Protein AF-A0A3D2HV65-F1 (afdb_monomer_lite)

Structure (mmCIF, N/CA/C/O backbone):
data_AF-A0A3D2HV65-F1
#
_entry.id   AF-A0A3D2HV65-F1
#
loop_
_atom_site.group_PDB
_atom_site.id
_atom_site.type_symbol
_atom_site.label_atom_id
_atom_site.label_alt_id
_atom_site.label_comp_id
_atom_site.label_asym_id
_atom_site.label_entity_id
_atom_site.label_seq_id
_atom_site.pdbx_PDB_ins_code
_atom_site.Cartn_x
_atom_site.Cartn_y
_atom_site.Cartn_z
_atom_site.occupancy
_atom_site.B_iso_or_equiv
_atom_site.auth_seq_id
_atom_site.auth_comp_id
_atom_site.auth_asym_id
_atom_site.auth_atom_id
_atom_site.pdbx_PDB_model_num
ATOM 1 N N . MET A 1 1 ? 14.753 -16.747 5.238 1.00 57.22 1 MET A N 1
ATOM 2 C CA . MET A 1 1 ? 13.515 -15.960 5.429 1.00 57.22 1 MET A CA 1
ATOM 3 C C . MET A 1 1 ? 13.940 -14.537 5.762 1.00 57.22 1 MET A C 1
ATOM 5 O O . MET A 1 1 ? 15.006 -14.381 6.351 1.00 57.22 1 MET A O 1
ATOM 9 N N . ALA A 1 2 ? 13.218 -13.520 5.281 1.00 69.62 2 ALA A N 1
ATOM 10 C CA . ALA A 1 2 ? 13.594 -12.129 5.541 1.00 69.62 2 ALA A CA 1
ATOM 11 C C . ALA A 1 2 ? 13.454 -11.812 7.028 1.00 69.62 2 ALA A C 1
ATOM 13 O O . ALA A 1 2 ? 12.418 -12.099 7.626 1.00 69.62 2 ALA A O 1
ATOM 14 N N . LYS A 1 3 ? 14.479 -11.174 7.590 1.00 81.06 3 LYS A N 1
ATOM 15 C CA . LYS A 1 3 ? 14.475 -10.657 8.955 1.00 81.06 3 LYS A CA 1
ATOM 16 C C . LYS A 1 3 ? 14.503 -9.141 8.924 1.00 81.06 3 LYS A C 1
ATOM 18 O O . LYS A 1 3 ? 15.154 -8.555 8.064 1.00 81.06 3 LYS A O 1
ATOM 23 N N . TYR A 1 4 ? 13.824 -8.543 9.886 1.00 81.19 4 TYR A N 1
ATOM 24 C CA . TYR A 1 4 ? 13.936 -7.131 10.192 1.00 81.19 4 TYR A CA 1
ATOM 25 C C . TYR A 1 4 ? 14.709 -6.947 11.475 1.00 81.19 4 TYR A C 1
ATOM 27 O O . TYR A 1 4 ? 14.513 -7.703 12.432 1.00 81.19 4 TYR A O 1
ATOM 35 N N . ASP A 1 5 ? 15.529 -5.908 11.501 1.00 82.69 5 ASP A N 1
ATOM 36 C CA . ASP A 1 5 ? 16.048 -5.392 12.750 1.00 82.69 5 ASP A CA 1
ATOM 37 C C . ASP A 1 5 ? 14.901 -4.765 13.542 1.00 82.69 5 ASP A C 1
ATOM 39 O O . ASP A 1 5 ? 14.025 -4.077 13.007 1.00 82.69 5 ASP A O 1
ATOM 43 N N . VAL A 1 6 ? 14.861 -5.079 14.832 1.00 83.50 6 VAL A N 1
ATOM 44 C CA . VAL A 1 6 ? 13.861 -4.531 15.742 1.00 83.50 6 VAL A CA 1
ATOM 45 C C . VAL A 1 6 ? 14.416 -3.231 16.289 1.00 83.50 6 VAL A C 1
ATOM 47 O O . VAL A 1 6 ? 15.212 -3.208 17.227 1.00 83.50 6 VAL A O 1
ATOM 50 N N . THR A 1 7 ? 13.978 -2.141 15.680 1.00 80.19 7 THR A N 1
ATOM 51 C CA . THR A 1 7 ? 14.316 -0.789 16.112 1.00 80.19 7 THR A CA 1
ATOM 52 C C . THR A 1 7 ? 13.474 -0.377 17.321 1.00 80.19 7 THR A C 1
ATOM 54 O O . THR A 1 7 ? 12.435 -0.982 17.624 1.00 80.19 7 THR A O 1
ATOM 57 N N . SER A 1 8 ? 13.899 0.670 18.031 1.00 77.00 8 SER A N 1
ATOM 58 C CA . SER A 1 8 ? 13.118 1.255 19.130 1.00 77.00 8 SER A CA 1
ATOM 59 C C . SER A 1 8 ? 11.736 1.714 18.667 1.00 77.00 8 SER A C 1
ATOM 61 O O . SER A 1 8 ? 10.750 1.593 19.401 1.00 77.00 8 SER A O 1
ATOM 63 N N . GLU A 1 9 ? 11.652 2.200 17.432 1.00 77.88 9 GLU A N 1
ATOM 64 C CA . GLU A 1 9 ? 10.426 2.667 16.797 1.00 77.88 9 GLU A CA 1
ATOM 65 C C . GLU A 1 9 ? 9.500 1.482 16.574 1.00 77.88 9 GLU A C 1
ATOM 67 O O . GLU A 1 9 ? 8.359 1.515 17.033 1.00 77.88 9 GLU A O 1
ATOM 72 N N . LEU A 1 10 ? 9.998 0.406 15.955 1.00 84.62 10 LEU A N 1
ATOM 73 C CA . LEU A 1 10 ? 9.209 -0.798 15.724 1.00 84.62 10 LEU A CA 1
ATOM 74 C C . LEU A 1 10 ? 8.678 -1.379 17.040 1.00 84.62 10 LEU A C 1
ATOM 76 O O . LEU A 1 10 ? 7.486 -1.671 17.152 1.00 84.62 10 LEU A O 1
ATOM 80 N N . ALA A 1 11 ? 9.530 -1.484 18.063 1.00 86.25 11 ALA A N 1
ATOM 81 C CA . ALA A 1 11 ? 9.137 -1.952 19.391 1.00 86.25 11 ALA A CA 1
ATOM 82 C C . ALA A 1 11 ? 8.007 -1.096 19.999 1.00 86.25 11 ALA A C 1
ATOM 84 O O . ALA A 1 11 ? 7.013 -1.624 20.513 1.00 86.25 11 ALA A O 1
ATOM 85 N N . SER A 1 12 ? 8.127 0.230 19.893 1.00 82.94 12 SER A N 1
ATOM 86 C CA . SER A 1 12 ? 7.121 1.187 20.362 1.00 82.94 12 SER A CA 1
ATOM 87 C C . SER A 1 12 ? 5.809 1.091 19.577 1.00 82.94 12 SER A C 1
ATOM 89 O O . SER A 1 12 ? 4.724 1.114 20.169 1.00 82.94 12 SER A O 1
ATOM 91 N N . VAL A 1 13 ? 5.878 0.929 18.253 1.00 85.38 13 VAL A N 1
ATOM 92 C CA . VAL A 1 13 ? 4.706 0.773 17.381 1.00 85.38 13 VAL A CA 1
ATOM 93 C C . VAL A 1 13 ? 3.961 -0.518 17.708 1.00 85.38 13 VAL A C 1
ATOM 95 O O . VAL A 1 13 ? 2.745 -0.475 17.883 1.00 85.38 13 VAL A O 1
ATOM 98 N N . ILE A 1 14 ? 4.662 -1.643 17.879 1.00 89.00 14 ILE A N 1
ATOM 99 C CA . ILE A 1 14 ? 4.046 -2.917 18.288 1.00 89.00 14 ILE A CA 1
ATOM 100 C C . ILE A 1 14 ? 3.299 -2.732 19.613 1.00 89.00 14 ILE A C 1
ATOM 102 O O . ILE A 1 14 ? 2.113 -3.053 19.716 1.00 89.00 14 ILE A O 1
ATOM 106 N N . LYS A 1 15 ? 3.967 -2.151 20.617 1.00 86.38 15 LYS A N 1
ATOM 107 C CA . LYS A 1 15 ? 3.394 -1.943 21.951 1.00 86.38 15 LYS A CA 1
ATOM 108 C C . LYS A 1 15 ? 2.174 -1.023 21.930 1.00 86.38 15 LYS A C 1
ATOM 110 O O . LYS A 1 15 ? 1.151 -1.343 22.535 1.00 86.38 15 LYS A O 1
ATOM 115 N N . SER A 1 16 ? 2.284 0.131 21.278 1.00 82.75 16 SER A N 1
ATOM 116 C CA . SER A 1 16 ? 1.210 1.130 21.226 1.00 82.75 16 SER A CA 1
ATOM 117 C C . SER A 1 16 ? 0.003 0.617 20.443 1.00 82.75 16 SER A C 1
ATOM 119 O O . SER A 1 16 ? -1.118 0.738 20.934 1.00 82.75 16 SER A O 1
ATOM 121 N N . THR A 1 17 ? 0.225 -0.048 19.306 1.00 85.69 17 THR A N 1
ATOM 122 C CA . THR A 1 17 ? -0.841 -0.681 18.512 1.00 85.69 17 THR A CA 1
ATOM 123 C C . THR A 1 17 ? -1.538 -1.772 19.318 1.00 85.69 17 THR A C 1
ATOM 125 O O . THR A 1 17 ? -2.766 -1.814 19.363 1.00 85.69 17 THR A O 1
ATOM 128 N N . ARG A 1 18 ? -0.776 -2.611 20.031 1.00 90.88 18 ARG A N 1
ATOM 129 C CA . ARG A 1 18 ? -1.335 -3.636 20.918 1.00 90.88 18 ARG A CA 1
ATOM 130 C C . ARG A 1 18 ? -2.232 -3.034 22.002 1.00 90.88 18 ARG A C 1
ATOM 132 O O . ARG A 1 18 ? -3.339 -3.522 22.213 1.00 90.88 18 ARG A O 1
ATOM 139 N N . ILE A 1 19 ? -1.745 -2.010 22.708 1.00 82.44 19 ILE A N 1
ATOM 140 C CA . ILE A 1 19 ? -2.492 -1.349 23.790 1.00 82.44 19 ILE A CA 1
ATOM 141 C C . ILE A 1 19 ? -3.763 -0.694 23.242 1.00 82.44 19 ILE A C 1
ATOM 143 O O . ILE A 1 19 ? -4.822 -0.867 23.835 1.00 82.44 19 ILE A O 1
ATOM 147 N N . ALA A 1 20 ? -3.673 0.002 22.106 1.00 80.75 20 ALA A N 1
ATOM 148 C CA . ALA A 1 20 ? -4.816 0.661 21.476 1.00 80.75 20 ALA A CA 1
ATOM 149 C C . ALA A 1 20 ? -5.924 -0.322 21.059 1.00 80.75 20 ALA A C 1
ATOM 151 O O . ALA A 1 20 ? -7.095 0.039 21.091 1.00 80.75 20 ALA A O 1
ATOM 152 N N . ASN A 1 21 ? -5.563 -1.563 20.721 1.00 85.06 21 ASN A N 1
ATOM 153 C CA . ASN A 1 21 ? -6.506 -2.619 20.341 1.00 85.06 21 ASN A CA 1
ATOM 154 C C . ASN A 1 21 ? -6.862 -3.566 21.504 1.00 85.06 21 ASN A C 1
ATOM 156 O O . ASN A 1 21 ? -7.451 -4.618 21.284 1.00 85.06 21 ASN A O 1
ATOM 160 N N . ASN A 1 22 ? -6.503 -3.223 22.748 1.00 87.06 22 ASN A N 1
ATOM 161 C CA . ASN A 1 22 ? -6.782 -4.027 23.948 1.00 87.06 22 ASN A CA 1
ATOM 162 C C . ASN A 1 22 ? -6.271 -5.482 23.884 1.00 87.06 22 ASN A C 1
ATOM 164 O O . ASN A 1 22 ? -6.784 -6.368 24.568 1.00 87.06 22 ASN A O 1
ATOM 168 N N . VAL A 1 23 ? -5.218 -5.742 23.107 1.00 90.81 23 VAL A N 1
ATOM 169 C CA . VAL A 1 23 ? -4.633 -7.080 22.974 1.00 90.81 23 VAL A CA 1
ATOM 170 C C . VAL A 1 23 ? -3.595 -7.309 24.077 1.00 90.81 23 VAL A C 1
ATOM 172 O O . VAL A 1 23 ? -2.775 -6.447 24.407 1.00 90.81 23 VAL A O 1
ATOM 175 N N . THR A 1 24 ? -3.597 -8.487 24.699 1.00 90.75 24 THR A N 1
ATOM 176 C CA . THR A 1 24 ? -2.628 -8.800 25.762 1.00 90.75 24 THR A CA 1
ATOM 177 C C . THR A 1 24 ? -1.313 -9.321 25.180 1.00 90.75 24 THR A C 1
ATOM 179 O O . THR A 1 24 ? -1.295 -10.021 24.172 1.00 90.75 24 THR A O 1
ATOM 182 N N . ALA A 1 25 ? -0.180 -9.057 25.839 1.00 91.25 25 ALA A N 1
ATOM 183 C CA . ALA A 1 25 ? 1.098 -9.652 25.425 1.00 91.25 25 ALA A CA 1
ATOM 184 C C . ALA A 1 25 ? 1.072 -11.195 25.489 1.00 91.25 25 ALA A C 1
ATOM 186 O O . ALA A 1 25 ? 1.775 -11.863 24.734 1.00 91.25 25 ALA A O 1
ATOM 187 N N . LYS A 1 26 ? 0.247 -11.758 26.385 1.00 93.56 26 LYS A N 1
ATOM 188 C CA . LYS A 1 26 ? 0.032 -13.202 26.514 1.00 93.56 26 LYS A CA 1
ATOM 189 C C . LYS A 1 26 ? -0.644 -13.783 25.268 1.00 93.56 26 LYS A C 1
ATOM 191 O O . LYS A 1 26 ? -0.145 -14.767 24.737 1.00 93.56 26 LYS A O 1
ATOM 196 N N . SER A 1 27 ? -1.715 -13.159 24.779 1.00 94.12 27 SER A N 1
ATOM 197 C CA . SER A 1 27 ? -2.447 -13.653 23.607 1.00 94.12 27 SER A CA 1
ATOM 198 C C . SER A 1 27 ? -1.614 -13.578 22.325 1.00 94.12 27 SER A C 1
ATOM 200 O O . SER A 1 27 ? -1.656 -14.506 21.525 1.00 94.12 27 SER A O 1
ATOM 202 N N . ILE A 1 28 ? -0.779 -12.543 22.159 1.00 95.62 28 ILE A N 1
ATOM 203 C CA . ILE A 1 28 ? 0.184 -12.503 21.042 1.00 95.62 28 ILE A CA 1
ATOM 204 C C . ILE A 1 28 ? 1.180 -13.657 21.154 1.00 95.62 28 ILE A C 1
ATOM 206 O O . ILE A 1 28 ? 1.438 -14.341 20.170 1.00 95.62 28 ILE A O 1
ATOM 210 N N . ALA A 1 29 ? 1.739 -13.881 22.347 1.00 95.38 29 ALA A N 1
ATOM 211 C CA . ALA A 1 29 ? 2.717 -14.940 22.566 1.00 95.38 29 ALA A CA 1
ATOM 212 C C . ALA A 1 29 ? 2.150 -16.325 22.215 1.00 95.38 29 ALA A C 1
ATOM 214 O O . ALA A 1 29 ? 2.820 -17.099 21.537 1.00 95.38 29 ALA A O 1
ATOM 215 N N . GLU A 1 30 ? 0.909 -16.605 22.621 1.00 95.31 30 GLU A N 1
ATOM 216 C CA . GLU A 1 30 ? 0.188 -17.831 22.263 1.00 95.31 30 GLU A CA 1
ATOM 217 C C . GLU A 1 30 ? -0.006 -17.953 20.743 1.00 95.31 30 GLU A C 1
ATOM 219 O O . GLU A 1 30 ? 0.284 -19.010 20.185 1.00 95.31 30 GLU A O 1
ATOM 224 N N . HIS A 1 31 ? -0.399 -16.867 20.065 1.00 95.12 31 HIS A N 1
ATOM 225 C CA . HIS A 1 31 ? -0.598 -16.836 18.609 1.00 95.12 31 HIS A CA 1
ATOM 226 C C . HIS A 1 31 ? 0.679 -17.134 17.812 1.00 95.12 31 HIS A C 1
ATOM 228 O O . HIS A 1 31 ? 0.653 -17.921 16.868 1.00 95.12 31 HIS A O 1
ATOM 234 N N . VAL A 1 32 ? 1.817 -16.547 18.197 1.00 94.75 32 VAL A N 1
ATOM 235 C CA . VAL A 1 32 ? 3.100 -16.767 17.498 1.00 94.75 32 VAL A CA 1
ATOM 236 C C . VAL A 1 32 ? 3.917 -17.946 18.042 1.00 94.75 32 VAL A C 1
ATOM 238 O O . VAL A 1 32 ? 5.050 -18.165 17.611 1.00 94.75 32 VAL A O 1
ATOM 241 N N . GLY A 1 33 ? 3.381 -18.706 19.003 1.00 94.12 33 GLY A N 1
ATOM 242 C CA . GLY A 1 33 ? 4.075 -19.847 19.608 1.00 94.12 33 GLY A CA 1
ATOM 243 C C . GLY A 1 33 ? 5.343 -19.459 20.382 1.00 94.12 33 GLY A C 1
ATOM 244 O O . GLY A 1 33 ? 6.336 -20.188 20.366 1.00 94.12 33 GLY A O 1
ATOM 245 N N . LYS A 1 34 ? 5.339 -18.294 21.041 1.00 95.06 34 LYS A N 1
ATOM 246 C CA . LYS A 1 34 ? 6.451 -17.769 21.854 1.00 95.06 34 LYS A CA 1
ATOM 247 C C . LYS A 1 34 ? 6.042 -17.624 23.319 1.00 95.06 34 LYS A C 1
ATOM 249 O O . LYS A 1 34 ? 4.902 -17.846 23.709 1.00 95.06 34 LYS A O 1
ATOM 254 N N . SER A 1 35 ? 6.991 -17.230 24.167 1.00 93.94 35 SER A N 1
ATOM 255 C CA . SER A 1 35 ? 6.706 -16.912 25.569 1.00 93.94 35 SER A CA 1
ATOM 256 C C . SER A 1 35 ? 6.242 -15.461 25.738 1.00 93.94 35 SER A C 1
ATOM 258 O O . SER A 1 35 ? 6.660 -14.567 25.006 1.00 93.94 35 SER A O 1
ATOM 260 N N . GLN A 1 36 ? 5.451 -15.176 26.773 1.00 93.25 36 GLN A N 1
ATOM 261 C CA . GLN A 1 36 ? 5.085 -13.793 27.117 1.00 93.25 36 GLN A CA 1
ATOM 262 C C . GLN A 1 36 ? 6.322 -12.912 27.405 1.00 93.25 36 GLN A C 1
ATOM 264 O O . GLN A 1 36 ? 6.317 -11.705 27.151 1.00 93.25 36 GLN A O 1
ATOM 269 N N . SER A 1 37 ? 7.412 -13.516 27.898 1.00 94.06 37 SER A N 1
ATOM 270 C CA . SER A 1 37 ? 8.697 -12.832 28.084 1.00 94.06 37 SER A CA 1
ATOM 271 C C . SER A 1 37 ? 9.316 -12.392 26.755 1.00 94.06 37 SER A C 1
ATOM 273 O O . SER A 1 37 ? 9.877 -11.301 26.699 1.00 94.06 37 SER A O 1
ATOM 275 N N . TYR A 1 38 ? 9.176 -13.185 25.686 1.00 95.06 38 TYR A N 1
ATOM 276 C CA . TYR A 1 38 ? 9.624 -12.811 24.342 1.00 95.06 38 TYR A CA 1
ATOM 277 C C . TYR A 1 38 ? 8.912 -11.540 23.860 1.00 95.06 38 TYR A C 1
ATOM 279 O O . TYR A 1 38 ? 9.583 -10.570 23.528 1.00 95.06 38 TYR A O 1
ATOM 287 N N . ILE A 1 39 ? 7.577 -11.483 23.943 1.00 94.56 39 ILE A N 1
ATOM 288 C CA . ILE A 1 39 ? 6.805 -10.285 23.555 1.00 94.56 39 ILE A CA 1
ATOM 289 C C . ILE A 1 39 ? 7.191 -9.070 24.406 1.00 94.56 39 ILE A C 1
ATOM 291 O O . ILE A 1 39 ? 7.378 -7.974 23.890 1.00 94.56 39 ILE A O 1
ATOM 295 N N . SER A 1 40 ? 7.407 -9.269 25.709 1.00 91.62 40 SER A N 1
ATOM 296 C CA . SER A 1 40 ? 7.841 -8.186 26.602 1.00 91.62 40 SER A CA 1
ATOM 297 C C . SER A 1 40 ? 9.224 -7.633 26.240 1.00 91.62 40 SER A C 1
ATOM 299 O O . SER A 1 40 ? 9.466 -6.446 26.433 1.00 91.62 40 SER A O 1
ATOM 301 N N . LYS A 1 41 ? 10.138 -8.484 25.757 1.00 93.50 41 LYS A N 1
ATOM 302 C CA . LYS A 1 41 ? 11.463 -8.081 25.260 1.00 93.50 41 LYS A CA 1
ATOM 303 C C . LYS A 1 41 ? 11.363 -7.403 23.894 1.00 93.50 41 LYS A C 1
ATOM 305 O O . LYS A 1 41 ? 12.039 -6.405 23.672 1.00 93.50 41 LYS A O 1
ATOM 310 N N . LEU A 1 42 ? 10.488 -7.900 23.017 1.00 92.94 42 LEU A N 1
ATOM 311 C CA . LEU A 1 42 ? 10.208 -7.303 21.710 1.00 92.94 42 LEU A CA 1
ATOM 312 C C . LEU A 1 42 ? 9.731 -5.853 21.863 1.00 92.94 42 LEU A C 1
ATOM 314 O O . LEU A 1 42 ? 10.313 -4.950 21.281 1.00 92.94 42 LEU A O 1
ATOM 318 N N . GLU A 1 43 ? 8.746 -5.618 22.732 1.00 89.06 43 GLU A N 1
ATOM 319 C CA . GLU A 1 43 ? 8.176 -4.288 23.011 1.00 89.06 43 GLU A CA 1
ATOM 320 C C . GLU A 1 43 ? 9.129 -3.324 23.735 1.00 89.06 43 GLU A C 1
ATOM 322 O O . GLU A 1 43 ? 8.823 -2.138 23.872 1.00 89.06 43 GLU A O 1
ATOM 327 N N . LYS A 1 44 ? 10.263 -3.825 24.237 1.00 87.06 44 LYS A N 1
ATOM 328 C CA . LYS A 1 44 ? 11.328 -3.024 24.855 1.00 87.06 44 LYS A CA 1
ATOM 329 C C . LYS A 1 44 ? 12.497 -2.743 23.910 1.00 87.06 44 LYS A C 1
ATOM 331 O O . LYS A 1 44 ? 13.351 -1.945 24.273 1.00 87.06 44 LYS A O 1
ATOM 336 N N . GLY A 1 45 ? 12.542 -3.385 22.740 1.00 84.44 45 GLY A N 1
ATOM 337 C CA . GLY A 1 45 ? 13.704 -3.341 21.846 1.00 84.44 45 GLY A CA 1
ATOM 338 C C . GLY A 1 45 ? 14.876 -4.223 22.305 1.00 84.44 45 GLY A C 1
ATOM 339 O O . GLY A 1 45 ? 15.988 -4.066 21.821 1.00 84.44 45 GLY A O 1
ATOM 340 N N . ASP A 1 46 ? 14.652 -5.167 23.229 1.00 89.56 46 ASP A N 1
ATOM 341 C CA . ASP A 1 46 ? 15.700 -6.082 23.723 1.00 89.56 46 ASP A CA 1
ATOM 342 C C . ASP A 1 46 ? 15.973 -7.246 22.745 1.00 89.56 46 ASP A C 1
ATOM 344 O O . ASP A 1 46 ? 16.926 -8.015 22.905 1.00 89.56 46 ASP A O 1
ATOM 348 N N . ILE A 1 47 ? 15.096 -7.432 21.758 1.00 90.44 47 ILE A N 1
ATOM 349 C CA . ILE A 1 47 ? 15.267 -8.388 20.662 1.00 90.44 47 ILE A CA 1
ATOM 350 C C . ILE A 1 47 ? 15.940 -7.646 19.521 1.00 90.44 47 ILE A C 1
ATOM 352 O O . ILE A 1 47 ? 15.482 -6.573 19.176 1.00 90.44 47 ILE A O 1
ATOM 356 N N . LYS A 1 48 ? 17.000 -8.210 18.933 1.00 86.69 48 LYS A N 1
ATOM 357 C CA . LYS A 1 48 ? 17.723 -7.550 17.834 1.00 86.69 48 LYS A CA 1
ATOM 358 C C . LYS A 1 48 ? 17.024 -7.686 16.486 1.00 86.69 48 LYS A C 1
ATOM 360 O O . LYS A 1 48 ? 17.058 -6.757 15.698 1.00 86.69 48 LYS A O 1
ATOM 365 N N . SER A 1 49 ? 16.409 -8.837 16.218 1.00 89.00 49 SER A N 1
ATOM 366 C CA . SER A 1 49 ? 15.749 -9.095 14.940 1.00 89.00 49 SER A CA 1
ATOM 367 C C . SER A 1 49 ? 14.541 -10.017 15.061 1.00 89.00 49 SER A C 1
ATOM 369 O O . SER A 1 49 ? 14.437 -10.831 15.985 1.00 89.00 49 SER A O 1
ATOM 371 N N . ILE A 1 50 ? 13.625 -9.879 14.106 1.00 90.62 50 ILE A N 1
ATOM 372 C CA . ILE A 1 50 ? 12.384 -10.645 13.986 1.00 90.62 50 ILE A CA 1
ATOM 373 C C . ILE A 1 50 ? 12.179 -11.079 12.532 1.00 90.62 50 ILE A C 1
ATOM 375 O O . ILE A 1 50 ? 12.513 -10.349 11.604 1.00 90.62 50 ILE A O 1
ATOM 379 N N . GLU A 1 51 ? 11.640 -12.278 12.312 1.00 90.06 51 GLU A N 1
ATOM 380 C CA . GLU A 1 51 ? 11.253 -12.725 10.968 1.00 90.06 51 GLU A CA 1
ATOM 381 C C . GLU A 1 51 ? 10.091 -11.867 10.438 1.00 90.06 51 GLU A C 1
ATOM 383 O O . GLU A 1 51 ? 9.128 -11.604 11.160 1.00 90.06 51 GLU A O 1
ATOM 388 N N . GLN A 1 52 ? 10.139 -11.472 9.164 1.00 87.19 52 GLN A N 1
ATOM 389 C CA . GLN A 1 52 ? 9.105 -10.654 8.517 1.00 87.19 52 GLN A CA 1
ATOM 390 C C . GLN A 1 52 ? 7.713 -11.282 8.654 1.00 87.19 52 GLN A C 1
ATOM 392 O O . GLN A 1 52 ? 6.748 -10.595 8.983 1.00 87.19 52 GLN A O 1
ATOM 397 N N . SER A 1 53 ? 7.599 -12.591 8.420 1.00 89.81 53 SER A N 1
ATOM 398 C CA . SER A 1 53 ? 6.329 -13.314 8.531 1.00 89.81 53 SER A CA 1
ATOM 399 C C . SER A 1 53 ? 5.789 -13.324 9.961 1.00 89.81 53 SER A C 1
ATOM 401 O O . SER A 1 53 ? 4.581 -13.197 10.155 1.00 89.81 53 SER A O 1
ATOM 403 N N . GLU A 1 54 ? 6.670 -13.426 10.960 1.00 93.88 54 GLU A N 1
ATOM 404 C CA . GLU A 1 54 ? 6.301 -13.344 12.374 1.00 93.88 54 GLU A CA 1
ATOM 405 C C . GLU A 1 54 ? 5.799 -11.935 12.707 1.00 93.88 54 GLU A C 1
ATOM 407 O O . GLU A 1 54 ? 4.723 -11.795 13.282 1.00 93.88 54 GLU A O 1
ATOM 412 N N . LEU A 1 55 ? 6.502 -10.890 12.257 1.00 93.19 55 LEU A N 1
ATOM 413 C CA . LEU A 1 55 ? 6.088 -9.504 12.470 1.00 93.19 55 LEU A CA 1
ATOM 414 C C . LEU A 1 55 ? 4.720 -9.199 11.840 1.00 93.19 55 LEU A C 1
ATOM 416 O O . LEU A 1 55 ? 3.843 -8.645 12.502 1.00 93.19 55 LEU A O 1
ATOM 420 N N . ILE A 1 56 ? 4.516 -9.587 10.579 1.00 92.56 56 ILE A N 1
ATOM 421 C CA . ILE A 1 56 ? 3.233 -9.404 9.881 1.00 92.56 56 ILE A CA 1
ATOM 422 C C . ILE A 1 56 ? 2.121 -10.171 10.606 1.00 92.56 56 ILE A C 1
ATOM 424 O O . ILE A 1 56 ? 1.024 -9.644 10.784 1.00 92.56 56 ILE A O 1
ATOM 428 N N . SER A 1 57 ? 2.407 -11.393 11.066 1.00 94.69 57 SER A N 1
ATOM 429 C CA . SER A 1 57 ? 1.459 -12.201 11.839 1.00 94.69 57 SER A CA 1
ATOM 430 C C . SER A 1 57 ? 1.060 -11.519 13.152 1.00 94.69 57 SER A C 1
ATOM 432 O O . SER A 1 57 ? -0.123 -11.496 13.485 1.00 94.69 57 SER A O 1
ATOM 434 N N . ILE A 1 58 ? 2.014 -10.899 13.859 1.00 95.56 58 ILE A N 1
ATOM 435 C CA . ILE A 1 58 ? 1.743 -10.118 15.076 1.00 95.56 58 ILE A CA 1
ATOM 436 C C . ILE A 1 58 ? 0.797 -8.953 14.772 1.00 95.56 58 ILE A C 1
ATOM 438 O O . ILE A 1 58 ? -0.214 -8.811 15.456 1.00 95.56 58 ILE A O 1
ATOM 442 N N . PHE A 1 59 ? 1.080 -8.136 13.753 1.00 94.56 59 PHE A N 1
ATOM 443 C CA . PHE A 1 59 ? 0.223 -6.990 13.425 1.00 94.56 59 PHE A CA 1
ATOM 444 C C . PHE A 1 59 ? -1.181 -7.410 12.990 1.00 94.56 59 PHE A C 1
ATOM 446 O O . PHE A 1 59 ? -2.157 -6.853 13.489 1.00 94.56 59 PHE A O 1
ATOM 453 N N . ARG A 1 60 ? -1.296 -8.420 12.120 1.00 94.94 60 ARG A N 1
ATOM 454 C CA . ARG A 1 60 ? -2.597 -8.959 11.698 1.00 94.94 60 ARG A CA 1
ATOM 455 C C . ARG A 1 60 ? -3.399 -9.504 12.874 1.00 94.94 60 ARG A C 1
ATOM 457 O O . ARG A 1 60 ? -4.599 -9.275 12.945 1.00 94.94 60 ARG A O 1
ATOM 464 N N . PHE A 1 61 ? -2.740 -10.175 13.815 1.00 95.69 61 PHE A N 1
ATOM 465 C CA . PHE A 1 61 ? -3.394 -10.654 15.027 1.00 95.69 61 PHE A CA 1
ATOM 466 C C . PHE A 1 61 ? -3.853 -9.508 15.935 1.00 95.69 61 PHE A C 1
ATOM 468 O O . PHE A 1 61 ? -4.963 -9.556 16.452 1.00 95.69 61 PHE A O 1
ATOM 475 N N . ILE A 1 62 ? -3.026 -8.470 16.113 1.00 92.94 62 ILE A N 1
ATOM 476 C CA . ILE A 1 62 ? -3.391 -7.301 16.925 1.00 92.94 62 ILE A CA 1
ATOM 477 C C . ILE A 1 62 ? -4.607 -6.570 16.339 1.00 92.94 62 ILE A C 1
ATOM 479 O O . ILE A 1 62 ? -5.454 -6.109 17.097 1.00 92.94 62 ILE A O 1
ATOM 483 N N . LEU A 1 63 ? -4.668 -6.439 15.011 1.00 92.00 63 LEU A N 1
ATOM 484 C CA . LEU A 1 63 ? -5.681 -5.641 14.311 1.00 92.00 63 LEU A CA 1
ATOM 485 C C . LEU A 1 63 ? -6.937 -6.444 13.943 1.00 92.00 63 LEU A C 1
ATOM 487 O O . LEU A 1 63 ? -7.966 -5.858 13.629 1.00 92.00 63 LEU A O 1
ATOM 491 N N . GLY A 1 64 ? -6.879 -7.775 14.000 1.00 88.81 64 GLY A N 1
ATOM 492 C CA . GLY A 1 64 ? -8.040 -8.664 13.922 1.00 88.81 64 GLY A CA 1
ATOM 493 C C . GLY A 1 64 ? -8.634 -8.876 12.524 1.00 88.81 64 GLY A C 1
ATOM 494 O O . GLY A 1 64 ? -9.286 -9.896 12.306 1.00 88.81 64 GLY A O 1
ATOM 495 N N . SER A 1 65 ? -8.390 -7.982 11.562 1.00 88.38 65 SER A N 1
ATOM 496 C CA . SER A 1 65 ? -8.821 -8.136 10.166 1.00 88.38 65 SER A CA 1
ATOM 497 C C . SER A 1 65 ? -7.804 -7.566 9.172 1.00 88.38 65 SER A C 1
ATOM 499 O O . SER A 1 65 ? -6.970 -6.725 9.515 1.00 88.38 65 SER A O 1
ATOM 501 N N . GLU A 1 66 ? -7.867 -8.025 7.917 1.00 89.38 66 GLU A N 1
ATOM 502 C CA . GLU A 1 66 ? -7.024 -7.478 6.843 1.00 89.38 66 GLU A CA 1
ATOM 503 C C . GLU A 1 66 ? -7.393 -6.023 6.529 1.00 89.38 66 GLU A C 1
ATOM 505 O O . GLU A 1 66 ? -6.511 -5.216 6.263 1.00 89.38 66 GLU A O 1
ATOM 510 N N . GLU A 1 67 ? -8.668 -5.653 6.633 1.00 87.75 67 GLU A N 1
ATOM 511 C CA . GLU A 1 67 ? -9.091 -4.268 6.440 1.00 87.75 67 GLU A CA 1
ATOM 512 C C . GLU A 1 67 ? -8.527 -3.348 7.527 1.00 87.75 67 GLU A C 1
ATOM 514 O O . GLU A 1 67 ? -7.926 -2.333 7.195 1.00 87.75 67 GLU A O 1
ATOM 519 N N . ALA A 1 68 ? -8.596 -3.737 8.806 1.00 87.50 68 ALA A N 1
ATOM 520 C CA . ALA A 1 68 ? -7.974 -2.982 9.896 1.00 87.50 68 ALA A CA 1
ATOM 521 C C . ALA A 1 68 ? -6.444 -2.897 9.741 1.00 87.50 68 ALA A C 1
ATOM 523 O O . ALA A 1 68 ? -5.832 -1.885 10.093 1.00 87.50 68 ALA A O 1
ATOM 524 N N . PHE A 1 69 ? -5.817 -3.937 9.177 1.00 91.94 69 PHE A N 1
ATOM 525 C CA . PHE A 1 69 ? -4.405 -3.912 8.807 1.00 91.94 69 PHE A CA 1
ATOM 526 C C . PHE A 1 69 ? -4.118 -2.885 7.706 1.00 91.94 69 PHE A C 1
ATOM 528 O O . PHE A 1 69 ? -3.252 -2.031 7.893 1.00 91.94 69 PHE A O 1
ATOM 535 N N . GLN A 1 70 ? -4.875 -2.887 6.609 1.00 92.88 70 GLN A N 1
ATOM 536 C CA . GLN A 1 70 ? -4.735 -1.887 5.546 1.00 92.88 70 GLN A CA 1
ATOM 537 C C . GLN A 1 70 ? -5.049 -0.467 6.038 1.00 92.88 70 GLN A C 1
ATOM 539 O O . GLN A 1 70 ? -4.361 0.484 5.665 1.00 92.88 70 GLN A O 1
ATOM 544 N N . ASP A 1 71 ? -6.019 -0.305 6.934 1.00 87.19 71 ASP A N 1
ATOM 545 C CA . ASP A 1 71 ? -6.355 0.976 7.554 1.00 87.19 71 ASP A CA 1
ATOM 546 C C . ASP A 1 71 ? -5.216 1.500 8.434 1.00 87.19 71 ASP A C 1
ATOM 548 O O . ASP A 1 71 ? -4.859 2.681 8.370 1.00 87.19 71 ASP A O 1
ATOM 552 N N . PHE A 1 72 ? -4.583 0.617 9.211 1.00 88.75 72 PHE A N 1
ATOM 553 C CA . PHE A 1 72 ? -3.368 0.940 9.950 1.00 88.75 72 PHE A CA 1
ATOM 554 C C . PHE A 1 72 ? -2.246 1.394 9.004 1.00 88.75 72 PHE A C 1
ATOM 556 O O . PHE A 1 72 ? -1.632 2.439 9.248 1.00 88.75 72 PHE A O 1
ATOM 563 N N . LEU A 1 73 ? -2.009 0.664 7.909 1.00 90.94 73 LEU A N 1
ATOM 564 C CA . LEU A 1 73 ? -0.983 1.012 6.922 1.00 90.94 73 LEU A CA 1
ATOM 565 C C . LEU A 1 73 ? -1.269 2.356 6.232 1.00 90.94 73 LEU A C 1
ATOM 567 O O . LEU A 1 73 ? -0.347 3.130 5.998 1.00 90.94 73 LEU A O 1
ATOM 571 N N . ASN A 1 74 ? -2.531 2.678 5.947 1.00 84.12 74 ASN A N 1
ATOM 572 C CA . ASN A 1 74 ? -2.900 3.921 5.266 1.00 84.12 74 ASN A CA 1
ATOM 573 C C . ASN A 1 74 ? -2.945 5.146 6.197 1.00 84.12 74 ASN A C 1
ATOM 575 O O . ASN A 1 74 ? -2.526 6.237 5.804 1.00 84.12 74 ASN A O 1
ATOM 579 N N . LYS A 1 75 ? -3.441 4.998 7.433 1.00 80.94 75 LYS A N 1
ATOM 580 C CA . LYS A 1 75 ? -3.753 6.135 8.326 1.00 80.94 75 LYS A CA 1
ATOM 581 C C . LYS A 1 75 ? -2.760 6.317 9.470 1.00 80.94 75 LYS A C 1
ATOM 583 O O . LYS A 1 75 ? -2.520 7.447 9.902 1.00 80.94 75 LYS A O 1
ATOM 588 N N . SER A 1 76 ? -2.235 5.219 10.004 1.00 79.12 76 SER A N 1
ATOM 589 C CA . SER A 1 76 ? -1.417 5.228 11.222 1.00 79.12 76 SER A CA 1
ATOM 590 C C . SER A 1 76 ? 0.070 5.168 10.901 1.00 79.12 76 SER A C 1
ATOM 592 O O . SER A 1 76 ? 0.852 5.877 11.535 1.00 79.12 76 SER A O 1
ATOM 594 N N . LEU A 1 77 ? 0.458 4.402 9.877 1.00 81.50 77 LEU A N 1
ATOM 595 C CA . LEU A 1 77 ? 1.849 4.317 9.434 1.00 81.50 77 LEU A CA 1
ATOM 596 C C . LEU A 1 77 ? 2.384 5.684 8.984 1.00 81.50 77 LEU A C 1
ATOM 598 O O . LEU A 1 77 ? 3.488 6.056 9.367 1.00 81.50 77 LEU A O 1
ATOM 602 N N . SER A 1 78 ? 1.577 6.479 8.273 1.00 71.25 78 SER A N 1
ATOM 603 C CA . SER A 1 78 ? 1.928 7.845 7.840 1.00 71.25 78 SER A CA 1
ATOM 604 C C . SER A 1 78 ? 2.297 8.771 9.001 1.00 71.25 78 SER A C 1
ATOM 606 O O . SER A 1 78 ? 3.283 9.499 8.935 1.00 71.25 78 SER A O 1
ATOM 608 N N . LYS A 1 79 ? 1.565 8.696 10.117 1.00 69.50 79 LYS A N 1
ATOM 609 C CA . LYS A 1 79 ? 1.871 9.475 11.327 1.00 69.50 79 LYS A CA 1
ATOM 610 C C . LYS A 1 79 ? 3.180 9.032 11.972 1.00 69.50 79 LYS A C 1
ATOM 612 O O . LYS A 1 79 ? 3.922 9.868 12.488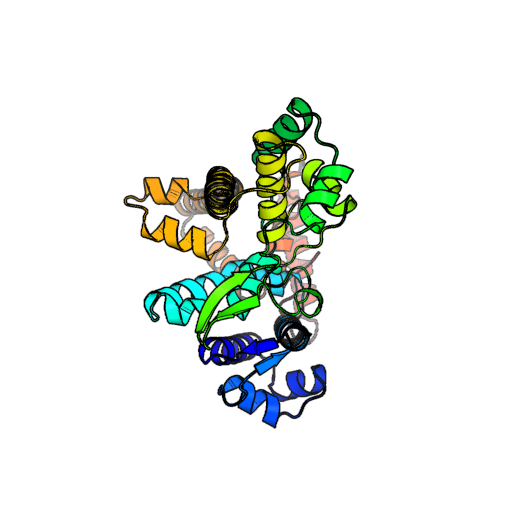 1.00 69.50 79 LYS A O 1
ATOM 617 N N . ILE A 1 80 ? 3.464 7.729 11.934 1.00 69.31 80 ILE A N 1
ATOM 618 C CA . ILE A 1 80 ? 4.734 7.176 12.409 1.00 69.31 80 ILE A CA 1
ATOM 619 C C . ILE A 1 80 ? 5.875 7.748 11.559 1.00 69.31 80 ILE A C 1
ATOM 621 O O . ILE A 1 80 ? 6.824 8.271 12.133 1.00 69.31 80 ILE A O 1
ATOM 625 N N . ILE A 1 81 ? 5.734 7.791 10.232 1.00 63.91 81 ILE A N 1
ATOM 626 C CA . ILE A 1 81 ? 6.723 8.380 9.309 1.00 63.91 81 ILE A CA 1
ATOM 627 C C . ILE A 1 81 ? 6.979 9.844 9.604 1.00 63.91 81 ILE A C 1
ATOM 629 O O . ILE A 1 81 ? 8.130 10.220 9.785 1.00 63.91 81 ILE A O 1
ATOM 633 N N . SER A 1 82 ? 5.932 10.667 9.722 1.00 61.41 82 SER A N 1
ATOM 634 C CA . SER A 1 82 ? 6.121 12.082 10.049 1.00 61.41 82 SER A CA 1
ATOM 635 C C . SER A 1 82 ? 6.845 12.247 11.386 1.00 61.41 82 SER A C 1
ATOM 637 O O . SER A 1 82 ? 7.651 13.153 11.546 1.00 61.41 82 SER A O 1
ATOM 639 N N . SER A 1 83 ? 6.602 11.358 12.355 1.00 59.88 83 SER A N 1
ATOM 640 C CA . SER A 1 83 ? 7.304 11.399 13.641 1.00 59.88 83 SER A CA 1
ATOM 641 C C . SER A 1 83 ? 8.758 10.917 13.568 1.00 59.88 83 SER A C 1
ATOM 643 O O . SER A 1 83 ? 9.580 11.413 14.333 1.00 59.88 83 SER A O 1
ATOM 645 N N . VAL A 1 84 ? 9.073 9.986 12.662 1.00 58.53 84 VAL A N 1
ATOM 646 C CA . VAL A 1 84 ? 10.421 9.445 12.433 1.00 58.53 84 VAL A CA 1
ATOM 647 C C . VAL A 1 84 ? 11.258 10.445 11.627 1.00 58.53 84 VAL A C 1
ATOM 649 O O . VAL A 1 84 ? 12.331 10.828 12.079 1.00 58.53 84 VAL A O 1
ATOM 652 N N . ALA A 1 85 ? 10.728 10.978 10.524 1.00 52.78 85 ALA A N 1
ATOM 653 C CA . ALA A 1 85 ? 11.385 11.985 9.683 1.00 52.78 85 ALA A CA 1
ATOM 654 C C . ALA A 1 85 ? 11.696 13.304 10.420 1.00 52.78 85 ALA A C 1
ATOM 656 O O . ALA A 1 85 ? 12.628 14.016 10.067 1.00 52.78 85 ALA A O 1
ATOM 657 N N . LEU A 1 86 ? 10.941 13.635 11.476 1.00 48.66 86 LEU A N 1
ATOM 658 C CA . LEU A 1 86 ? 11.214 14.795 12.336 1.00 48.66 86 LEU A CA 1
ATOM 659 C C . LEU A 1 86 ? 12.299 14.548 13.399 1.00 48.66 86 LEU A C 1
ATOM 661 O O . LEU A 1 86 ? 12.742 15.505 14.035 1.00 48.66 86 LEU A O 1
ATOM 665 N N . ARG A 1 87 ? 12.661 13.288 13.670 1.00 45.91 87 ARG A N 1
ATOM 666 C CA . ARG A 1 87 ? 13.512 12.896 14.810 1.00 45.91 87 ARG A CA 1
ATOM 667 C C . ARG A 1 87 ? 14.863 12.321 14.409 1.00 45.91 87 ARG A C 1
ATOM 669 O O . ARG A 1 87 ? 15.772 12.368 15.231 1.00 45.91 87 ARG A O 1
ATOM 676 N N . TYR A 1 88 ? 14.971 11.805 13.193 1.00 51.50 88 TYR A N 1
ATOM 677 C CA . TYR A 1 88 ? 16.104 11.019 12.726 1.00 51.50 88 TYR A CA 1
ATOM 678 C C . TYR A 1 88 ? 16.717 11.648 11.475 1.00 51.50 88 TYR A C 1
ATOM 680 O O . TYR A 1 88 ? 16.016 12.292 10.693 1.00 51.50 88 TYR A O 1
ATOM 688 N N . ASN A 1 89 ? 18.031 11.498 11.311 1.00 51.97 89 ASN A N 1
ATOM 689 C CA . ASN A 1 89 ? 18.707 11.876 10.068 1.00 51.97 89 ASN A CA 1
ATOM 690 C C . ASN A 1 89 ? 18.513 10.788 8.988 1.00 51.97 89 ASN A C 1
ATOM 692 O O . ASN A 1 89 ? 18.020 9.697 9.280 1.00 51.97 89 ASN A O 1
ATOM 696 N N . ASP A 1 90 ? 18.880 11.088 7.739 1.00 52.19 90 ASP A N 1
ATOM 697 C CA . ASP A 1 90 ? 18.649 10.196 6.591 1.00 52.19 90 ASP A CA 1
ATOM 698 C C . ASP A 1 90 ? 19.247 8.783 6.791 1.00 52.19 90 ASP A C 1
ATOM 700 O O . ASP A 1 90 ? 18.666 7.802 6.326 1.00 52.19 90 ASP A O 1
ATOM 704 N N . ASP A 1 91 ? 20.348 8.646 7.540 1.00 52.62 91 ASP A N 1
ATOM 705 C CA . ASP A 1 91 ? 21.012 7.360 7.803 1.00 52.62 91 ASP A CA 1
ATOM 706 C C . ASP A 1 91 ? 20.205 6.469 8.765 1.00 52.62 91 ASP A C 1
ATOM 708 O O . ASP A 1 91 ? 20.056 5.271 8.534 1.00 52.62 91 ASP A O 1
ATOM 712 N N . GLU A 1 92 ? 19.593 7.053 9.796 1.00 55.16 92 GLU A N 1
ATOM 713 C CA . GLU A 1 92 ? 18.754 6.341 10.774 1.00 55.16 92 GLU A CA 1
ATOM 714 C C . GLU A 1 92 ? 17.390 5.918 10.186 1.00 55.16 92 GLU A C 1
ATOM 716 O O . GLU A 1 92 ? 16.783 4.937 10.628 1.00 55.16 92 GLU A O 1
ATOM 721 N N . ILE A 1 93 ? 16.907 6.622 9.154 1.00 55.31 93 ILE A N 1
ATOM 722 C CA . ILE A 1 93 ? 15.726 6.228 8.365 1.00 55.31 93 ILE A CA 1
ATOM 723 C C . ILE A 1 93 ? 16.063 5.040 7.454 1.00 55.31 93 ILE A C 1
ATOM 725 O O . ILE A 1 93 ? 15.252 4.117 7.316 1.00 55.31 93 ILE A O 1
ATOM 729 N N . ASN A 1 94 ? 17.270 5.028 6.878 1.00 55.38 94 ASN A N 1
ATOM 730 C CA . ASN A 1 94 ? 17.744 3.963 5.991 1.00 55.38 94 ASN A CA 1
ATOM 731 C C . ASN A 1 94 ? 17.853 2.593 6.685 1.00 55.38 94 ASN A C 1
ATOM 733 O O . ASN A 1 94 ? 17.830 1.569 6.004 1.00 55.38 94 ASN A O 1
ATOM 737 N N . GLU A 1 95 ? 17.897 2.541 8.019 1.00 63.31 95 GLU A N 1
ATOM 738 C CA . GLU A 1 95 ? 17.895 1.292 8.796 1.00 63.31 95 GLU A CA 1
ATOM 739 C C . GLU A 1 95 ? 16.482 0.705 9.019 1.00 63.31 95 GLU A C 1
ATOM 741 O O . GLU A 1 95 ? 16.326 -0.465 9.376 1.00 63.31 95 GLU A O 1
ATOM 746 N N . GLN A 1 96 ? 15.412 1.462 8.755 1.00 74.06 96 GLN A N 1
ATOM 747 C CA . GLN A 1 96 ? 14.031 1.064 9.066 1.00 74.06 96 GLN A CA 1
ATOM 748 C C . GLN A 1 96 ? 13.393 0.230 7.932 1.00 74.06 96 GLN A C 1
ATOM 750 O O . GLN A 1 96 ? 12.305 0.530 7.437 1.00 74.06 96 GLN A O 1
ATOM 755 N N . PHE A 1 97 ? 14.032 -0.868 7.511 1.00 79.56 97 PHE A N 1
ATOM 756 C CA . PHE A 1 97 ? 13.545 -1.713 6.401 1.00 79.56 97 PHE A CA 1
ATOM 757 C C . PHE A 1 97 ? 12.148 -2.305 6.622 1.00 79.56 97 PHE A C 1
ATOM 759 O O . PHE A 1 97 ? 11.418 -2.545 5.655 1.00 79.56 97 PHE A O 1
ATOM 766 N N . TRP A 1 98 ? 11.752 -2.545 7.875 1.00 85.31 98 TRP A N 1
ATOM 767 C CA . TRP A 1 98 ? 10.393 -2.996 8.187 1.00 85.31 98 TRP A CA 1
ATOM 768 C C . TRP A 1 98 ? 9.359 -1.974 7.700 1.00 85.31 98 TRP A C 1
ATOM 770 O O . TRP A 1 98 ? 8.344 -2.355 7.123 1.00 85.31 98 TRP A O 1
ATOM 780 N N . TYR A 1 99 ? 9.649 -0.682 7.867 1.00 84.31 99 TYR A N 1
ATOM 781 C CA . TYR A 1 99 ? 8.763 0.402 7.477 1.00 84.31 99 TYR A CA 1
ATOM 782 C C . TYR A 1 99 ? 8.633 0.457 5.953 1.00 84.31 99 TYR A C 1
ATOM 784 O O . TYR A 1 99 ? 7.518 0.460 5.431 1.00 84.31 99 TYR A O 1
ATOM 792 N N . LEU A 1 100 ? 9.762 0.395 5.244 1.00 85.62 100 LEU A N 1
ATOM 793 C CA . LEU A 1 100 ? 9.790 0.406 3.785 1.00 85.62 100 LEU A CA 1
ATOM 794 C C . LEU A 1 100 ? 8.954 -0.734 3.186 1.00 85.62 100 LEU A C 1
ATOM 796 O O . LEU A 1 100 ? 8.221 -0.543 2.219 1.00 85.62 100 LEU A O 1
ATOM 800 N N . ASN A 1 101 ? 9.025 -1.920 3.789 1.00 90.62 101 ASN A N 1
ATOM 801 C CA . ASN A 1 101 ? 8.205 -3.052 3.378 1.00 90.62 101 ASN A CA 1
ATOM 802 C C . ASN A 1 101 ? 6.723 -2.866 3.740 1.00 90.62 101 ASN A C 1
ATOM 804 O O . ASN A 1 101 ? 5.852 -3.189 2.936 1.00 90.62 101 ASN A O 1
ATOM 808 N N . PHE A 1 102 ? 6.408 -2.318 4.912 1.00 91.94 102 PHE A N 1
ATOM 809 C CA . PHE A 1 102 ? 5.020 -2.058 5.301 1.00 91.94 102 PHE A CA 1
ATOM 810 C C . PHE A 1 102 ? 4.349 -1.044 4.368 1.00 91.94 102 PHE A C 1
ATOM 812 O O . PHE A 1 102 ? 3.227 -1.280 3.927 1.00 91.94 102 PHE A O 1
ATOM 819 N N . ASP A 1 103 ? 5.043 0.037 4.017 1.00 91.56 103 ASP A N 1
ATOM 820 C CA . ASP A 1 103 ? 4.528 1.044 3.089 1.00 91.56 103 ASP A CA 1
ATOM 821 C C . ASP A 1 103 ? 4.516 0.547 1.642 1.00 91.56 103 ASP A C 1
ATOM 823 O O . ASP A 1 103 ? 3.488 0.597 0.978 1.00 91.56 103 ASP A O 1
ATOM 827 N N . GLN A 1 104 ? 5.642 0.062 1.122 1.00 93.25 104 GLN A N 1
ATOM 828 C CA . GLN A 1 104 ? 5.751 -0.123 -0.323 1.00 93.25 104 GLN A CA 1
ATOM 829 C C . GLN A 1 104 ? 5.340 -1.516 -0.809 1.00 93.25 104 GLN A C 1
ATOM 831 O O . GLN A 1 104 ? 4.997 -1.661 -1.982 1.00 93.25 104 GLN A O 1
ATOM 836 N N . VAL A 1 105 ? 5.363 -2.530 0.063 1.00 94.62 105 VAL A N 1
ATOM 837 C CA . VAL A 1 105 ? 5.051 -3.928 -0.291 1.00 94.62 105 VAL A CA 1
ATOM 838 C C . VAL A 1 105 ? 3.679 -4.356 0.230 1.00 94.62 105 VAL A C 1
ATOM 840 O O . VAL A 1 105 ? 2.944 -5.032 -0.488 1.00 94.62 105 VAL A O 1
ATOM 843 N N . LEU A 1 106 ? 3.325 -3.998 1.470 1.00 94.94 106 LEU A N 1
ATOM 844 C CA . LEU A 1 106 ? 2.103 -4.498 2.118 1.00 94.94 106 LEU A CA 1
ATOM 845 C C . LEU A 1 106 ? 0.893 -3.572 1.956 1.00 94.94 106 LEU A C 1
ATOM 847 O O . LEU A 1 106 ? -0.233 -4.067 1.874 1.00 94.94 106 LEU A O 1
ATOM 851 N N . ARG A 1 107 ? 1.104 -2.251 1.932 1.00 94.94 107 ARG A N 1
ATOM 852 C CA . ARG A 1 107 ? 0.021 -1.270 1.809 1.00 94.94 107 ARG A CA 1
ATOM 853 C C . ARG A 1 107 ? -0.562 -1.306 0.406 1.00 94.94 107 ARG A C 1
ATOM 855 O O . ARG A 1 107 ? 0.162 -1.167 -0.578 1.00 94.94 107 ARG A O 1
ATOM 862 N N . LEU A 1 108 ? -1.876 -1.450 0.324 1.00 95.31 108 LEU A N 1
ATOM 863 C CA . LEU A 1 108 ? -2.619 -1.351 -0.921 1.00 95.31 108 LEU A CA 1
ATOM 864 C C . LEU A 1 108 ? -3.052 0.096 -1.148 1.00 95.31 108 LEU A C 1
ATOM 866 O O . LEU A 1 108 ? -3.653 0.732 -0.281 1.00 95.31 108 LEU A O 1
ATOM 870 N N . ILE A 1 109 ? -2.729 0.604 -2.332 1.00 94.69 109 ILE A N 1
ATOM 871 C CA . ILE A 1 109 ? -3.017 1.961 -2.779 1.00 94.69 109 ILE A CA 1
ATOM 872 C C . ILE A 1 109 ? -4.060 1.858 -3.897 1.00 94.69 109 ILE A C 1
ATOM 874 O O . ILE A 1 109 ? -3.853 1.070 -4.829 1.00 94.69 109 ILE A O 1
ATOM 878 N N . PRO A 1 110 ? -5.171 2.615 -3.832 1.00 94.69 110 PRO A N 1
ATOM 879 C CA . PRO A 1 110 ? -6.127 2.702 -4.930 1.00 94.69 110 PRO A CA 1
ATOM 880 C C . PRO A 1 110 ? -5.434 3.110 -6.228 1.00 94.69 110 PRO A C 1
ATOM 882 O O . PRO A 1 110 ? -4.602 4.017 -6.235 1.00 94.69 110 PRO A O 1
ATOM 885 N N . ILE A 1 111 ? -5.763 2.432 -7.321 1.00 95.81 111 ILE A N 1
ATOM 886 C CA . ILE A 1 111 ? -5.153 2.656 -8.628 1.00 95.81 111 ILE A CA 1
ATOM 887 C C . ILE A 1 111 ? -5.962 3.735 -9.367 1.00 95.81 111 ILE A C 1
ATOM 889 O O . ILE A 1 111 ? -7.141 3.519 -9.650 1.00 95.81 111 ILE A O 1
ATOM 893 N N . PRO A 1 112 ? -5.363 4.888 -9.717 1.00 95.00 112 PRO A N 1
ATOM 894 C CA . PRO A 1 112 ? -6.028 5.897 -10.534 1.00 95.00 112 PRO A CA 1
ATOM 895 C C . PRO A 1 112 ? -6.345 5.358 -11.933 1.00 95.00 112 PRO A C 1
ATOM 897 O O . PRO A 1 112 ? -5.442 4.953 -12.664 1.00 95.00 112 PRO A O 1
ATOM 900 N N . GLU A 1 113 ? -7.610 5.417 -12.352 1.00 93.06 113 GLU A N 1
ATOM 901 C CA . GLU A 1 113 ? -8.022 4.907 -13.668 1.00 93.06 113 GLU A CA 1
ATOM 902 C C . GLU A 1 113 ? -7.267 5.561 -14.830 1.00 93.06 113 GLU A C 1
ATOM 904 O O . GLU A 1 113 ? -6.807 4.865 -15.732 1.00 93.06 113 GLU A O 1
ATOM 909 N N . LYS A 1 114 ? -7.062 6.884 -14.766 1.00 93.75 114 LYS A N 1
ATOM 910 C CA . LYS A 1 114 ? -6.321 7.644 -15.787 1.00 93.75 114 LYS A CA 1
ATOM 911 C C . LYS A 1 114 ? -4.878 7.165 -15.959 1.00 93.75 114 LYS A C 1
ATOM 913 O O . LYS A 1 114 ? -4.326 7.292 -17.046 1.00 93.75 114 LYS A O 1
ATOM 918 N N . MET A 1 115 ? -4.262 6.646 -14.895 1.00 96.62 115 MET A N 1
ATOM 919 C CA . MET A 1 115 ? -2.919 6.067 -14.968 1.00 96.62 115 MET A CA 1
ATOM 920 C C . MET A 1 115 ? -2.945 4.767 -15.769 1.00 96.62 115 MET A C 1
ATOM 922 O O . MET A 1 115 ? -2.087 4.547 -16.613 1.00 96.62 115 MET A O 1
ATOM 926 N N . ILE A 1 116 ? -3.952 3.920 -15.541 1.00 97.19 116 ILE A N 1
ATOM 927 C CA . ILE A 1 116 ? -4.118 2.673 -16.294 1.00 97.19 116 ILE A CA 1
ATOM 928 C C . ILE A 1 116 ? -4.430 2.944 -17.762 1.00 97.19 116 ILE A C 1
ATOM 930 O O . ILE A 1 116 ? -3.885 2.257 -18.626 1.00 97.19 116 ILE A O 1
ATOM 934 N N . ASP A 1 117 ? -5.244 3.959 -18.051 1.00 96.38 117 ASP A N 1
ATOM 935 C CA . ASP A 1 117 ? -5.545 4.364 -19.424 1.00 96.38 117 ASP A CA 1
ATOM 936 C C . ASP A 1 117 ? -4.267 4.801 -20.168 1.00 96.38 117 ASP A C 1
ATOM 938 O O . ASP A 1 117 ? -3.982 4.281 -21.249 1.00 96.38 117 ASP A O 1
ATOM 942 N N . ASP A 1 118 ? -3.441 5.664 -19.562 1.00 96.94 118 ASP A N 1
ATOM 943 C CA . ASP A 1 118 ? -2.170 6.108 -20.158 1.00 96.94 118 ASP A CA 1
ATOM 944 C C . ASP A 1 118 ? -1.143 4.966 -20.286 1.00 96.94 118 ASP A C 1
ATOM 946 O O . ASP A 1 118 ? -0.464 4.844 -21.308 1.00 96.94 118 ASP A O 1
ATOM 950 N N . LEU A 1 119 ? -1.039 4.072 -19.295 1.00 97.44 119 LEU A N 1
ATOM 951 C CA . LEU A 1 119 ? -0.163 2.897 -19.395 1.00 97.44 119 LEU A CA 1
ATOM 952 C C . LEU A 1 119 ? -0.606 1.943 -20.504 1.00 97.44 119 LEU A C 1
ATOM 954 O O . LEU A 1 119 ? 0.235 1.431 -21.246 1.00 97.44 119 LEU A O 1
ATOM 958 N N . SER A 1 120 ? -1.912 1.727 -20.647 1.00 96.12 120 SER A N 1
ATOM 959 C CA . SER A 1 120 ? -2.473 0.867 -21.689 1.00 96.12 120 SER A CA 1
ATOM 960 C C . SER A 1 120 ? -2.210 1.429 -23.087 1.00 96.12 120 SER A C 1
ATOM 962 O O . SER A 1 120 ? -1.879 0.667 -23.999 1.00 96.12 120 SER A O 1
ATOM 964 N N . GLU A 1 121 ? -2.282 2.753 -23.255 1.00 96.81 121 GLU A N 1
ATOM 965 C CA . GLU A 1 121 ? -1.899 3.434 -24.496 1.00 96.81 121 GLU A CA 1
ATOM 966 C C . GLU A 1 121 ? -0.410 3.224 -24.807 1.00 96.81 121 GLU A C 1
ATOM 968 O O . GLU A 1 121 ? -0.074 2.738 -25.887 1.00 96.81 121 GLU A O 1
ATOM 973 N N . LYS A 1 122 ? 0.488 3.442 -23.832 1.00 96.56 122 LYS A N 1
ATOM 974 C CA . LYS A 1 122 ? 1.933 3.204 -24.020 1.00 96.56 122 LYS A CA 1
ATOM 975 C C . LYS A 1 122 ? 2.254 1.761 -24.400 1.00 96.56 122 LYS A C 1
ATOM 977 O O . LYS A 1 122 ? 3.084 1.536 -25.282 1.00 96.56 122 LYS A O 1
ATOM 982 N N . ILE A 1 123 ? 1.618 0.790 -23.745 1.00 96.56 123 ILE A N 1
ATOM 983 C CA . ILE A 1 123 ? 1.789 -0.641 -24.033 1.00 96.56 123 ILE A CA 1
ATOM 984 C C . ILE A 1 123 ? 1.373 -0.942 -25.473 1.00 96.56 123 ILE A C 1
ATOM 986 O O . ILE A 1 123 ? 2.118 -1.596 -26.206 1.00 96.56 123 ILE A O 1
ATOM 990 N N . LYS A 1 124 ? 0.208 -0.438 -25.891 1.00 96.19 124 LYS A N 1
ATOM 991 C CA . LYS A 1 124 ? -0.336 -0.652 -27.232 1.00 96.19 124 LYS A CA 1
ATOM 992 C C . LYS A 1 124 ? 0.533 -0.007 -28.310 1.00 96.19 124 LYS A C 1
ATOM 994 O O . LYS A 1 124 ? 0.893 -0.681 -29.272 1.00 96.19 124 LYS A O 1
ATOM 999 N N . ASP A 1 125 ? 0.912 1.254 -28.131 1.00 97.06 125 ASP A N 1
ATOM 1000 C CA . ASP A 1 125 ? 1.695 2.018 -29.109 1.00 97.06 125 ASP A CA 1
ATOM 1001 C C . ASP A 1 125 ? 3.091 1.432 -29.336 1.00 97.06 125 ASP A C 1
ATOM 1003 O O . ASP A 1 125 ? 3.658 1.548 -30.424 1.00 97.06 125 ASP A O 1
ATOM 1007 N N . ASN A 1 126 ? 3.633 0.753 -28.324 1.00 96.88 126 ASN A N 1
ATOM 1008 C CA . ASN A 1 126 ? 4.953 0.130 -28.374 1.00 96.88 126 ASN A CA 1
ATOM 1009 C C . ASN A 1 126 ? 4.897 -1.397 -28.552 1.00 96.88 126 ASN A C 1
ATOM 1011 O O . ASN A 1 126 ? 5.933 -2.053 -28.469 1.00 96.88 126 ASN A O 1
ATOM 1015 N N . ASN A 1 127 ? 3.715 -1.969 -28.825 1.00 96.50 127 ASN A N 1
ATOM 1016 C CA . ASN A 1 127 ? 3.494 -3.409 -29.019 1.00 96.50 127 ASN A CA 1
ATOM 1017 C C . ASN A 1 127 ? 4.081 -4.286 -27.894 1.00 96.50 127 ASN A C 1
ATOM 1019 O O . ASN A 1 127 ? 4.670 -5.340 -28.147 1.00 96.50 127 ASN A O 1
ATOM 1023 N N . ILE A 1 128 ? 3.935 -3.849 -26.644 1.00 97.31 128 ILE A N 1
ATOM 1024 C CA . ILE A 1 128 ? 4.440 -4.573 -25.476 1.00 97.31 128 ILE A CA 1
ATOM 1025 C C . ILE A 1 128 ? 3.423 -5.658 -25.104 1.00 97.31 128 ILE A C 1
ATOM 1027 O O . ILE A 1 128 ? 2.271 -5.355 -24.809 1.00 97.31 128 ILE A O 1
ATOM 1031 N N . SER A 1 129 ? 3.824 -6.932 -25.100 1.00 97.19 129 SER A N 1
ATOM 1032 C CA . SER A 1 129 ? 2.965 -7.994 -24.560 1.00 97.19 129 SER A CA 1
ATOM 1033 C C . SER A 1 129 ? 3.086 -8.080 -23.039 1.00 97.19 129 SER A C 1
ATOM 1035 O O . SER A 1 129 ? 4.152 -7.834 -22.467 1.00 97.19 129 SER A O 1
ATOM 1037 N N . ILE A 1 130 ? 2.000 -8.477 -22.373 1.00 96.94 130 ILE A N 1
ATOM 1038 C CA . ILE A 1 130 ? 1.986 -8.658 -20.915 1.00 96.94 130 ILE A CA 1
ATOM 1039 C C . ILE A 1 130 ? 2.924 -9.791 -20.496 1.00 96.94 130 ILE A C 1
ATOM 1041 O O . ILE A 1 130 ? 3.591 -9.695 -19.467 1.00 96.94 130 ILE A O 1
ATOM 1045 N N . GLU A 1 131 ? 3.042 -10.840 -21.315 1.00 97.50 131 GLU A N 1
ATOM 1046 C CA . GLU A 1 131 ? 4.022 -11.909 -21.132 1.00 97.50 131 GLU A CA 1
ATOM 1047 C C . GLU A 1 131 ? 5.442 -11.362 -21.054 1.00 97.50 131 GLU A C 1
ATOM 1049 O O . GLU A 1 131 ? 6.176 -11.698 -20.126 1.00 97.50 131 GLU A O 1
ATOM 1054 N N . TYR A 1 132 ? 5.807 -10.511 -22.011 1.00 97.19 132 TYR A N 1
ATOM 1055 C CA . TYR A 1 132 ? 7.149 -9.965 -22.108 1.00 97.19 132 TYR A CA 1
ATOM 1056 C C . TYR A 1 132 ? 7.434 -8.966 -20.984 1.00 97.19 132 TYR A C 1
ATOM 1058 O O . TYR A 1 132 ? 8.494 -9.015 -20.366 1.00 97.19 132 TYR A O 1
ATOM 1066 N N . LEU A 1 133 ? 6.466 -8.112 -20.642 1.00 97.69 133 LEU A N 1
ATOM 1067 C CA . LEU A 1 133 ? 6.576 -7.221 -19.488 1.00 97.69 133 LEU A CA 1
ATOM 1068 C C . LEU A 1 133 ? 6.779 -8.009 -18.182 1.00 97.69 133 LEU A C 1
ATOM 1070 O O . LEU A 1 133 ? 7.667 -7.691 -17.394 1.00 97.69 133 LEU A O 1
ATOM 1074 N N . CYS A 1 134 ? 5.994 -9.069 -17.972 1.00 98.12 134 CYS A N 1
ATOM 1075 C CA . CYS A 1 134 ? 6.113 -9.950 -16.811 1.00 98.12 134 CYS A CA 1
ATOM 1076 C C . CYS A 1 134 ? 7.487 -10.634 -16.748 1.00 98.12 134 CYS A C 1
ATOM 1078 O O . CYS A 1 134 ? 8.084 -10.724 -15.675 1.00 98.12 134 CYS A O 1
ATOM 1080 N N . GLU A 1 135 ? 7.997 -11.107 -17.889 1.00 97.19 135 GLU A N 1
ATOM 1081 C CA . GLU A 1 135 ? 9.336 -11.690 -17.998 1.00 97.19 135 GLU A CA 1
ATOM 1082 C C . GLU A 1 135 ? 10.415 -10.681 -17.599 1.00 97.19 135 GLU A C 1
ATOM 1084 O O . GLU A 1 135 ? 11.251 -10.999 -16.755 1.00 97.19 135 GLU A O 1
ATOM 1089 N N . ARG A 1 136 ? 10.351 -9.451 -18.124 1.00 95.75 136 ARG A N 1
ATOM 1090 C CA . ARG A 1 136 ? 11.316 -8.385 -17.817 1.00 95.75 136 ARG A CA 1
ATOM 1091 C C . ARG A 1 136 ? 11.303 -7.995 -16.340 1.00 95.75 136 ARG A C 1
ATOM 1093 O O . ARG A 1 136 ? 12.361 -7.985 -15.718 1.00 95.75 136 ARG A O 1
ATOM 1100 N N . ILE A 1 137 ? 10.122 -7.789 -15.745 1.00 96.69 137 ILE A N 1
ATOM 1101 C CA . ILE A 1 137 ? 9.994 -7.496 -14.304 1.00 96.69 137 ILE A CA 1
ATOM 1102 C C . ILE A 1 137 ? 10.612 -8.622 -13.466 1.00 96.69 137 ILE A C 1
ATOM 1104 O O . ILE A 1 137 ? 11.403 -8.379 -12.554 1.00 96.69 137 ILE A O 1
ATOM 1108 N N . ASN A 1 138 ? 10.271 -9.871 -13.789 1.00 96.81 138 ASN A N 1
ATOM 1109 C CA . ASN A 1 138 ? 10.746 -11.044 -13.057 1.00 96.81 138 ASN A CA 1
ATOM 1110 C C . ASN A 1 138 ? 12.227 -11.364 -13.314 1.00 96.81 138 ASN A C 1
ATOM 1112 O O . ASN A 1 138 ? 12.827 -12.103 -12.527 1.00 96.81 138 ASN A O 1
ATOM 1116 N N . GLY A 1 139 ? 12.806 -10.817 -14.384 1.00 93.94 139 GLY A N 1
ATOM 1117 C CA . GLY A 1 139 ? 14.218 -10.937 -14.733 1.00 93.94 139 GLY A CA 1
ATOM 1118 C C . GLY A 1 139 ? 15.147 -10.178 -13.787 1.00 93.94 139 GLY A C 1
ATOM 1119 O O . GLY A 1 139 ? 16.303 -10.564 -13.661 1.00 93.94 139 GLY A O 1
ATOM 1120 N N . ASN A 1 140 ? 14.644 -9.163 -13.068 1.00 92.56 140 ASN A N 1
ATOM 1121 C CA . ASN A 1 140 ? 15.412 -8.401 -12.072 1.00 92.56 140 ASN A CA 1
ATOM 1122 C C . ASN A 1 140 ? 16.733 -7.808 -12.608 1.00 92.56 140 ASN A C 1
ATOM 1124 O O . ASN A 1 140 ? 17.699 -7.647 -11.866 1.00 92.56 140 ASN A O 1
ATOM 1128 N N . GLU A 1 141 ? 16.762 -7.452 -13.892 1.00 88.75 141 GLU A N 1
ATOM 1129 C CA . GLU A 1 141 ? 17.952 -6.983 -14.625 1.00 88.75 141 GLU A CA 1
ATOM 1130 C C . GLU A 1 141 ? 18.566 -5.682 -14.082 1.00 88.75 141 GLU A C 1
ATOM 1132 O O . GLU A 1 141 ? 19.725 -5.378 -14.359 1.00 88.75 141 GLU A O 1
ATOM 1137 N N . SER A 1 142 ? 17.803 -4.911 -13.301 1.00 84.69 142 SER A N 1
ATOM 1138 C CA . SER A 1 142 ? 18.276 -3.687 -12.653 1.00 84.69 142 SER A CA 1
ATOM 1139 C C . SER A 1 142 ? 19.122 -3.948 -11.399 1.00 84.69 142 SER A C 1
ATOM 1141 O O . SER A 1 142 ? 19.737 -3.017 -10.878 1.00 84.69 142 SER A O 1
ATOM 1143 N N . ILE A 1 143 ? 19.142 -5.181 -10.878 1.00 87.50 143 ILE A N 1
ATOM 1144 C CA . ILE A 1 143 ? 19.974 -5.562 -9.730 1.00 87.50 143 ILE A CA 1
ATOM 1145 C C . ILE A 1 143 ? 21.369 -5.936 -10.236 1.00 87.50 143 ILE A C 1
ATOM 1147 O O . ILE A 1 143 ? 21.507 -6.715 -11.176 1.00 87.50 143 ILE A O 1
ATOM 1151 N N . SER A 1 144 ? 22.414 -5.393 -9.600 1.00 81.81 144 SER A N 1
ATOM 1152 C CA . SER A 1 144 ? 23.796 -5.693 -9.991 1.00 81.81 144 SER A CA 1
ATOM 1153 C C . SER A 1 144 ? 24.074 -7.203 -9.900 1.00 81.81 144 SER A C 1
ATOM 1155 O O . SER A 1 144 ? 23.818 -7.789 -8.846 1.00 81.81 144 SER A O 1
ATOM 1157 N N . PRO A 1 145 ? 24.676 -7.828 -10.931 1.00 77.62 145 PRO A N 1
ATOM 1158 C CA . PRO A 1 145 ? 25.125 -9.222 -10.866 1.00 77.62 145 PRO A CA 1
ATOM 1159 C C . PRO A 1 145 ? 26.166 -9.489 -9.767 1.00 77.62 145 PRO A C 1
ATOM 1161 O O . PRO A 1 145 ? 26.398 -10.634 -9.396 1.00 77.62 145 PRO A O 1
ATOM 1164 N N . GLU A 1 146 ? 26.805 -8.434 -9.257 1.00 79.44 146 GLU A N 1
ATOM 1165 C CA . GLU A 1 146 ? 27.818 -8.486 -8.196 1.00 79.44 146 GLU A CA 1
ATOM 1166 C C . GLU A 1 146 ? 27.216 -8.691 -6.795 1.00 79.44 146 GLU A C 1
ATOM 1168 O O . GLU A 1 146 ? 27.958 -8.918 -5.840 1.00 79.44 146 GLU A O 1
ATOM 1173 N N . VAL A 1 147 ? 25.886 -8.612 -6.649 1.00 80.94 147 VAL A N 1
ATOM 1174 C CA . VAL A 1 147 ? 25.214 -8.873 -5.370 1.00 80.94 147 VAL A CA 1
ATOM 1175 C C . VAL A 1 147 ? 25.375 -10.350 -5.012 1.00 80.94 147 VAL A C 1
ATOM 1177 O O . VAL A 1 147 ? 24.747 -11.227 -5.608 1.00 80.94 147 VAL A O 1
ATOM 1180 N N . ALA A 1 148 ? 26.219 -10.617 -4.015 1.00 76.38 148 ALA A N 1
ATOM 1181 C CA . ALA A 1 148 ? 26.424 -11.956 -3.483 1.00 76.38 148 ALA A CA 1
ATOM 1182 C C . ALA A 1 148 ? 25.108 -12.549 -2.951 1.00 76.38 148 ALA A C 1
ATOM 1184 O O . ALA A 1 148 ? 24.294 -11.851 -2.347 1.00 76.38 148 ALA A O 1
ATOM 1185 N N . ASP A 1 149 ? 24.911 -13.849 -3.177 1.00 80.44 149 ASP A N 1
ATOM 1186 C CA . ASP A 1 149 ? 23.773 -14.621 -2.670 1.00 80.44 149 ASP A CA 1
ATOM 1187 C C . ASP A 1 149 ? 22.388 -14.023 -2.994 1.00 80.44 149 ASP A C 1
ATOM 1189 O O . ASP A 1 149 ? 21.452 -14.158 -2.203 1.00 80.44 149 ASP A O 1
ATOM 1193 N N . LEU A 1 150 ? 22.214 -13.402 -4.171 1.00 82.75 150 LEU A N 1
ATOM 1194 C CA . LEU A 1 150 ? 20.936 -12.813 -4.613 1.00 82.75 150 LEU A CA 1
ATOM 1195 C C . LEU A 1 150 ? 19.741 -13.787 -4.495 1.00 82.75 150 LEU A C 1
ATOM 1197 O O . LEU A 1 150 ? 18.607 -13.389 -4.199 1.00 82.75 150 LEU A O 1
ATOM 1201 N N . ASP A 1 151 ? 19.987 -15.083 -4.685 1.00 84.50 151 ASP A N 1
ATOM 1202 C CA . ASP A 1 151 ? 18.981 -16.139 -4.551 1.00 84.50 151 ASP A CA 1
ATOM 1203 C C . ASP A 1 151 ? 18.487 -16.335 -3.112 1.00 84.50 151 ASP A C 1
ATOM 1205 O O . ASP A 1 151 ? 17.343 -16.747 -2.911 1.00 84.50 151 ASP A O 1
ATOM 1209 N N . SER A 1 152 ? 19.299 -15.990 -2.110 1.00 84.88 152 SER A N 1
ATOM 1210 C CA . SER A 1 152 ? 18.937 -16.094 -0.692 1.00 84.88 152 SER A CA 1
ATOM 1211 C C . SER A 1 152 ? 17.916 -15.038 -0.252 1.00 84.88 152 SER A C 1
ATOM 1213 O O . SER A 1 152 ? 17.162 -15.260 0.704 1.00 84.88 152 SER A O 1
ATOM 1215 N N . TYR A 1 153 ? 17.853 -13.909 -0.965 1.00 86.06 153 TYR A N 1
ATOM 1216 C CA . TYR A 1 153 ? 16.920 -12.831 -0.667 1.00 86.06 153 TYR A CA 1
ATOM 1217 C C . TYR A 1 153 ? 15.499 -13.180 -1.134 1.00 86.06 153 TYR A C 1
ATOM 1219 O O . TYR A 1 153 ? 15.312 -13.727 -2.229 1.00 86.06 153 TYR A O 1
ATOM 1227 N N . PRO A 1 154 ? 14.468 -12.866 -0.331 1.00 88.69 154 PRO A N 1
ATOM 1228 C CA . PRO A 1 154 ? 13.092 -13.122 -0.717 1.00 88.69 154 PRO A CA 1
ATOM 1229 C C . PRO A 1 154 ? 12.646 -12.201 -1.849 1.00 88.69 154 PRO A C 1
ATOM 1231 O O . PRO A 1 154 ? 13.115 -11.072 -1.994 1.00 88.69 154 PRO A O 1
ATOM 1234 N N . TYR A 1 155 ? 11.705 -12.701 -2.644 1.00 93.56 155 TYR A N 1
ATOM 1235 C CA . TYR A 1 155 ? 11.015 -11.875 -3.620 1.00 93.56 155 TYR A CA 1
ATOM 1236 C C . TYR A 1 155 ? 10.059 -10.897 -2.935 1.00 93.56 155 TYR A C 1
ATOM 1238 O O . TYR A 1 155 ? 9.479 -11.217 -1.900 1.00 93.56 155 TYR A O 1
ATOM 1246 N N . ASN A 1 156 ? 9.863 -9.741 -3.565 1.00 94.12 156 ASN A N 1
ATOM 1247 C CA . ASN A 1 156 ? 8.976 -8.661 -3.150 1.00 94.12 156 ASN A CA 1
ATOM 1248 C C . ASN A 1 156 ? 9.241 -8.172 -1.723 1.00 94.12 156 ASN A C 1
ATOM 1250 O O . ASN A 1 156 ? 8.317 -7.782 -1.027 1.00 94.12 156 ASN A O 1
ATOM 1254 N N . THR A 1 157 ? 10.497 -8.183 -1.286 1.00 91.12 157 THR A N 1
ATOM 1255 C CA . THR A 1 157 ? 10.909 -7.623 0.001 1.00 91.12 157 THR A CA 1
ATOM 1256 C C . THR A 1 157 ? 12.126 -6.744 -0.229 1.00 91.12 157 THR A C 1
ATOM 1258 O O . THR A 1 157 ? 13.086 -7.170 -0.870 1.00 91.12 157 THR A O 1
ATOM 1261 N N . TRP A 1 158 ? 12.100 -5.528 0.307 1.00 90.12 158 TRP A N 1
ATOM 1262 C CA . TRP A 1 158 ? 13.272 -4.664 0.342 1.00 90.12 158 TRP A CA 1
ATOM 1263 C C . TRP A 1 158 ? 14.326 -5.216 1.298 1.00 90.12 158 TRP A C 1
ATOM 1265 O O . TRP A 1 158 ? 14.006 -5.545 2.444 1.00 90.12 158 TRP A O 1
ATOM 1275 N N . PHE A 1 159 ? 15.573 -5.262 0.838 1.00 85.81 159 PHE A N 1
ATOM 1276 C CA . PHE A 1 159 ? 16.735 -5.715 1.593 1.00 85.81 159 PHE A CA 1
ATOM 1277 C C . PHE A 1 159 ? 17.921 -4.743 1.452 1.00 85.81 159 PHE A C 1
ATOM 1279 O O . PHE A 1 159 ? 18.042 -4.059 0.426 1.00 85.81 159 PHE A O 1
ATOM 1286 N N . PRO A 1 160 ? 18.796 -4.664 2.470 1.00 83.56 160 PRO A N 1
ATOM 1287 C CA . PRO A 1 160 ? 20.002 -3.852 2.408 1.00 83.56 160 PRO A CA 1
ATOM 1288 C C . PRO A 1 160 ? 21.072 -4.514 1.541 1.00 83.56 160 PRO A C 1
ATOM 1290 O O . PRO A 1 160 ? 21.307 -5.721 1.630 1.00 83.56 160 PRO A O 1
ATOM 1293 N N . LEU A 1 161 ? 21.769 -3.696 0.758 1.00 79.75 161 LEU A N 1
ATOM 1294 C CA . LEU A 1 161 ? 23.071 -4.027 0.195 1.00 79.75 161 LEU A CA 1
ATOM 1295 C C . LEU A 1 161 ? 24.148 -3.417 1.090 1.00 79.75 161 LEU A C 1
ATOM 1297 O O . LEU A 1 161 ? 24.215 -2.195 1.254 1.00 79.75 161 LEU A O 1
ATOM 1301 N N . VAL A 1 162 ? 24.954 -4.293 1.689 1.00 77.38 162 VAL A N 1
ATOM 1302 C CA . VAL A 1 162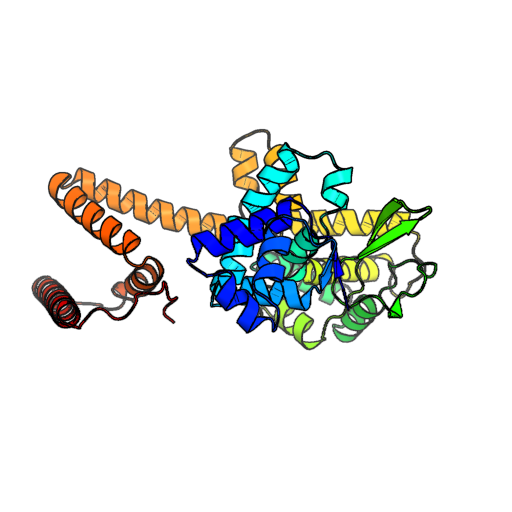 ? 25.994 -3.932 2.653 1.00 77.38 162 VAL A CA 1
ATOM 1303 C C . VAL A 1 162 ? 27.358 -4.032 1.982 1.00 77.38 162 VAL A C 1
ATOM 1305 O O . VAL A 1 162 ? 27.724 -5.098 1.492 1.00 77.38 162 VAL A O 1
ATOM 1308 N N . GLU A 1 163 ? 28.120 -2.942 2.004 1.00 73.44 163 GLU A N 1
ATOM 1309 C CA . GLU A 1 163 ? 29.521 -2.907 1.573 1.00 73.44 163 GLU A CA 1
ATOM 1310 C C . GLU A 1 163 ? 30.361 -2.349 2.726 1.00 73.44 163 GLU A C 1
ATOM 1312 O O . GLU A 1 163 ? 29.985 -1.358 3.351 1.00 73.44 163 GLU A O 1
ATOM 1317 N N . ASP A 1 164 ? 31.471 -3.016 3.051 1.00 77.06 164 ASP A N 1
ATOM 1318 C CA . ASP A 1 164 ? 32.366 -2.656 4.165 1.00 77.06 164 ASP A CA 1
ATOM 1319 C C . ASP A 1 164 ? 31.676 -2.516 5.539 1.00 77.06 164 ASP A C 1
ATOM 1321 O O . ASP A 1 164 ? 32.131 -1.788 6.417 1.00 77.06 164 ASP A O 1
ATOM 1325 N N . GLY A 1 165 ? 30.584 -3.257 5.752 1.00 71.94 165 GLY A N 1
ATOM 1326 C CA . GLY A 1 165 ? 29.821 -3.243 7.005 1.00 71.94 165 GLY A CA 1
ATOM 1327 C C . GLY A 1 165 ? 28.799 -2.108 7.119 1.00 71.94 165 GLY A C 1
ATOM 1328 O O . GLY A 1 165 ? 28.115 -2.033 8.136 1.00 71.94 165 GLY A O 1
ATOM 1329 N N . GLU A 1 166 ? 28.648 -1.278 6.084 1.00 73.38 166 GLU A N 1
ATOM 1330 C CA . GLU A 1 166 ? 27.663 -0.196 6.018 1.00 73.38 166 GLU A CA 1
ATOM 1331 C C . GLU A 1 166 ? 26.597 -0.471 4.954 1.00 73.38 166 GLU A C 1
ATOM 1333 O O . GLU A 1 166 ? 26.883 -1.003 3.878 1.00 73.38 166 GLU A O 1
ATOM 1338 N N . ILE A 1 167 ? 25.355 -0.067 5.228 1.00 73.88 167 ILE A N 1
ATOM 1339 C CA . ILE A 1 167 ? 24.263 -0.134 4.252 1.00 73.88 167 ILE A CA 1
ATOM 1340 C C . ILE A 1 167 ? 24.499 0.955 3.201 1.00 73.88 167 ILE A C 1
ATOM 1342 O O . ILE A 1 167 ? 24.329 2.139 3.476 1.00 73.88 167 ILE A O 1
ATOM 1346 N N . LYS A 1 168 ? 24.891 0.568 1.982 1.00 74.56 168 LYS A N 1
ATOM 1347 C CA . LYS A 1 168 ? 25.134 1.521 0.884 1.00 74.56 168 LYS A CA 1
ATOM 1348 C C . LYS A 1 168 ? 23.886 1.816 0.071 1.00 74.56 168 LYS A C 1
ATOM 1350 O O . LYS A 1 168 ? 23.745 2.904 -0.481 1.00 74.56 168 LYS A O 1
ATOM 1355 N N . SER A 1 169 ? 23.002 0.833 -0.066 1.00 77.12 169 SER A N 1
ATOM 1356 C CA . SER A 1 169 ? 21.759 1.000 -0.814 1.00 77.12 169 SER A CA 1
ATOM 1357 C C . SER A 1 169 ? 20.701 -0.024 -0.415 1.00 77.12 169 SER A C 1
ATOM 1359 O O . SER A 1 169 ? 20.976 -1.010 0.270 1.00 77.12 169 SER A O 1
ATOM 1361 N N . ARG A 1 170 ? 19.471 0.226 -0.865 1.00 84.69 170 ARG A N 1
ATOM 1362 C CA . ARG A 1 170 ? 18.312 -0.659 -0.726 1.00 84.69 170 ARG A CA 1
ATOM 1363 C C . ARG A 1 170 ? 17.983 -1.279 -2.080 1.00 84.69 170 ARG A C 1
ATOM 1365 O O . ARG A 1 170 ? 18.031 -0.597 -3.100 1.00 84.69 170 ARG A O 1
ATOM 1372 N N . SER A 1 171 ? 17.671 -2.570 -2.094 1.00 88.69 171 SER A N 1
ATOM 1373 C CA . SER A 1 171 ? 17.294 -3.312 -3.301 1.00 88.69 171 SER A CA 1
ATOM 1374 C C . SER A 1 171 ? 16.082 -4.197 -3.046 1.00 88.69 171 SER A C 1
ATOM 1376 O O . SER A 1 171 ? 15.809 -4.582 -1.912 1.00 88.69 171 SER A O 1
ATOM 1378 N N . ILE A 1 172 ? 15.341 -4.506 -4.107 1.00 91.88 172 ILE A N 1
ATOM 1379 C CA . ILE A 1 172 ? 14.194 -5.409 -4.070 1.00 91.88 172 ILE A CA 1
ATOM 1380 C C . ILE A 1 172 ? 14.253 -6.339 -5.272 1.00 91.88 172 ILE A C 1
ATOM 1382 O O . ILE A 1 172 ? 14.487 -5.898 -6.395 1.00 91.88 172 ILE A O 1
ATOM 1386 N N . LYS A 1 173 ? 14.026 -7.630 -5.025 1.00 93.75 173 LYS A N 1
ATOM 1387 C CA . LYS A 1 173 ? 13.904 -8.646 -6.067 1.00 93.75 173 LYS A CA 1
ATOM 1388 C C . LYS A 1 173 ? 12.427 -8.858 -6.364 1.00 93.75 173 LYS A C 1
ATOM 1390 O O . LYS A 1 173 ? 11.715 -9.414 -5.539 1.00 93.75 173 LYS A O 1
ATOM 1395 N N . MET A 1 174 ? 11.946 -8.417 -7.513 1.00 96.19 174 MET A N 1
ATOM 1396 C CA . MET A 1 174 ? 10.542 -8.488 -7.895 1.00 96.19 174 MET A CA 1
ATOM 1397 C C . MET A 1 174 ? 10.139 -9.879 -8.388 1.00 96.19 174 MET A C 1
ATOM 1399 O O . MET A 1 174 ? 10.887 -10.570 -9.086 1.00 96.19 174 MET A O 1
ATOM 1403 N N . LYS A 1 175 ? 8.917 -10.272 -8.034 1.00 96.75 175 LYS A N 1
ATOM 1404 C CA . LYS A 1 175 ? 8.182 -11.385 -8.626 1.00 96.75 175 LYS A CA 1
ATOM 1405 C C . LYS A 1 175 ? 6.712 -11.011 -8.759 1.00 96.75 175 LYS A C 1
ATOM 1407 O O . LYS A 1 175 ? 6.015 -10.892 -7.759 1.00 96.75 175 LYS A O 1
ATOM 1412 N N . VAL A 1 176 ? 6.228 -10.894 -9.984 1.00 97.00 176 VAL A N 1
ATOM 1413 C CA . VAL A 1 176 ? 4.831 -10.591 -10.300 1.00 97.00 176 VAL A CA 1
ATOM 1414 C C . VAL A 1 176 ? 4.244 -11.688 -11.183 1.00 97.00 176 VAL A C 1
ATOM 1416 O O . VAL A 1 176 ? 4.945 -12.313 -11.988 1.00 97.00 176 VAL A O 1
ATOM 1419 N N . SER A 1 177 ? 2.953 -11.965 -11.011 1.00 97.31 177 SER A N 1
ATOM 1420 C CA . SER A 1 177 ? 2.231 -12.913 -11.863 1.00 97.31 177 SER A CA 1
ATOM 1421 C C . SER A 1 177 ? 1.666 -12.217 -13.102 1.00 97.31 177 SER A C 1
ATOM 1423 O O . SER A 1 177 ? 1.332 -11.036 -13.065 1.00 97.31 177 SER A O 1
ATOM 1425 N N . LYS A 1 178 ? 1.519 -12.951 -14.211 1.00 96.94 178 LYS A N 1
ATOM 1426 C CA . LYS A 1 178 ? 0.880 -12.405 -15.421 1.00 96.94 178 LYS A CA 1
ATOM 1427 C C . LYS A 1 178 ? -0.559 -11.967 -15.155 1.00 96.94 178 LYS A C 1
ATOM 1429 O O . LYS A 1 178 ? -0.945 -10.900 -15.609 1.00 96.94 178 LYS A O 1
ATOM 1434 N N . SER A 1 179 ? -1.317 -12.771 -14.405 1.00 97.12 179 SER A N 1
ATOM 1435 C CA . SER A 1 179 ? -2.692 -12.443 -14.015 1.00 97.12 179 SER A CA 1
ATOM 1436 C C . SER A 1 179 ? -2.753 -11.133 -13.243 1.00 97.12 179 SER A C 1
ATOM 1438 O O . SER A 1 179 ? -3.557 -10.287 -13.579 1.00 97.12 179 SER A O 1
ATOM 1440 N N . GLU A 1 180 ? -1.838 -10.898 -12.300 1.00 96.94 180 GLU A N 1
ATOM 1441 C CA . GLU A 1 180 ? -1.831 -9.644 -11.544 1.00 96.94 180 GLU A CA 1
ATOM 1442 C C . GLU A 1 180 ? -1.609 -8.411 -12.428 1.00 96.94 180 GLU A C 1
ATOM 1444 O O . GLU A 1 180 ? -2.273 -7.398 -12.227 1.00 96.94 180 GLU A O 1
ATOM 1449 N N . ILE A 1 181 ? -0.717 -8.490 -13.422 1.00 97.69 181 ILE A N 1
ATOM 1450 C CA . ILE A 1 181 ? -0.529 -7.392 -14.381 1.00 97.69 181 ILE A CA 1
ATOM 1451 C C . ILE A 1 181 ? -1.794 -7.202 -15.229 1.00 97.69 181 ILE A C 1
ATOM 1453 O O . ILE A 1 181 ? -2.225 -6.069 -15.429 1.00 97.69 181 ILE A O 1
ATOM 1457 N N . TYR A 1 182 ? -2.396 -8.296 -15.705 1.00 96.62 182 TYR A N 1
ATOM 1458 C CA . TYR A 1 182 ? -3.646 -8.251 -16.465 1.00 96.62 182 TYR A CA 1
ATOM 1459 C C . TYR A 1 182 ? -4.779 -7.605 -15.669 1.00 96.62 182 TYR A C 1
ATOM 1461 O O . TYR A 1 182 ? -5.394 -6.665 -16.164 1.00 96.62 182 TYR A O 1
ATOM 1469 N N . ASP A 1 183 ? -5.014 -8.058 -14.440 1.00 97.44 183 ASP A N 1
ATOM 1470 C CA . ASP A 1 183 ? -6.101 -7.570 -13.593 1.00 97.44 183 ASP A CA 1
ATOM 1471 C C . ASP A 1 183 ? -5.932 -6.071 -13.292 1.00 97.44 183 ASP A C 1
ATOM 1473 O O . ASP A 1 183 ? -6.906 -5.323 -13.262 1.00 97.44 183 ASP A O 1
ATOM 1477 N N . ILE A 1 184 ? -4.691 -5.599 -13.110 1.00 97.56 184 ILE A N 1
ATOM 1478 C CA . ILE A 1 184 ? -4.387 -4.170 -12.933 1.00 97.56 184 ILE A CA 1
ATOM 1479 C C . ILE A 1 184 ? -4.705 -3.377 -14.208 1.00 97.56 184 ILE A C 1
ATOM 1481 O O . ILE A 1 184 ? -5.402 -2.366 -14.145 1.00 97.56 184 ILE A O 1
ATOM 1485 N N . LEU A 1 185 ? -4.199 -3.817 -15.365 1.00 95.50 185 LEU A N 1
ATOM 1486 C CA . LEU A 1 185 ? -4.339 -3.078 -16.625 1.00 95.50 185 LEU A CA 1
ATOM 1487 C C . LEU A 1 185 ? -5.765 -3.118 -17.194 1.00 95.50 185 LEU A C 1
ATOM 1489 O O . LEU A 1 185 ? -6.178 -2.182 -17.870 1.00 95.50 185 LEU A O 1
ATOM 1493 N N . ASN A 1 186 ? -6.537 -4.158 -16.881 1.00 95.00 186 ASN A N 1
ATOM 1494 C CA . ASN A 1 186 ? -7.954 -4.255 -17.234 1.00 95.00 186 ASN A CA 1
ATOM 1495 C C . ASN A 1 186 ? -8.880 -3.547 -16.235 1.00 95.00 186 ASN A C 1
ATOM 1497 O O . ASN A 1 186 ? -10.090 -3.539 -16.445 1.00 95.00 186 ASN A O 1
ATOM 1501 N N . LYS A 1 187 ? -8.331 -2.939 -15.172 1.00 95.62 187 LYS A N 1
ATOM 1502 C CA . LYS A 1 187 ? -9.083 -2.316 -14.068 1.00 95.62 187 LYS A CA 1
ATOM 1503 C C . LYS A 1 187 ? -9.930 -3.305 -13.242 1.00 95.62 187 LYS A C 1
ATOM 1505 O O . LYS A 1 187 ? -10.790 -2.877 -12.478 1.00 95.62 187 LYS A O 1
ATOM 1510 N N . ASP A 1 188 ? -9.657 -4.608 -13.327 1.00 96.00 188 ASP A N 1
ATOM 1511 C CA . ASP A 1 188 ? -10.299 -5.642 -12.497 1.00 96.00 188 ASP A CA 1
ATOM 1512 C C . ASP A 1 188 ? -9.782 -5.604 -11.045 1.00 96.00 188 ASP A C 1
ATOM 1514 O O . ASP A 1 188 ? -10.500 -5.920 -10.095 1.00 96.00 188 ASP A O 1
ATOM 1518 N N . LYS A 1 189 ? -8.526 -5.178 -10.853 1.00 95.19 189 LYS A N 1
ATOM 1519 C CA . LYS A 1 189 ? -7.911 -4.941 -9.543 1.00 95.19 189 LYS A CA 1
ATOM 1520 C C . LYS A 1 189 ? -7.866 -3.440 -9.260 1.00 95.19 189 LYS A C 1
ATOM 1522 O O . LYS A 1 189 ? -7.115 -2.709 -9.895 1.00 95.19 189 LYS A O 1
ATOM 1527 N N . LEU A 1 190 ? -8.630 -2.992 -8.261 1.00 93.75 190 LEU A N 1
ATOM 1528 C CA . LEU A 1 190 ? -8.798 -1.565 -7.931 1.00 93.75 190 LEU A CA 1
ATOM 1529 C C . LEU A 1 190 ? -7.676 -0.974 -7.059 1.00 93.75 190 LEU A C 1
ATOM 1531 O O . LEU A 1 190 ? -7.571 0.242 -6.919 1.00 93.75 190 LEU A O 1
ATOM 1535 N N . SER A 1 191 ? -6.835 -1.815 -6.454 1.00 96.06 191 SER A N 1
ATOM 1536 C CA . SER A 1 191 ? -5.723 -1.377 -5.603 1.00 96.06 191 SER A CA 1
ATOM 1537 C C . SER A 1 191 ? -4.534 -2.329 -5.679 1.00 96.06 191 SER A C 1
ATOM 1539 O O . SER A 1 191 ? -4.719 -3.545 -5.764 1.00 96.06 191 SER A O 1
ATOM 1541 N N . THR A 1 192 ? -3.314 -1.807 -5.579 1.00 97.69 192 THR A N 1
ATOM 1542 C CA . THR A 1 192 ? -2.084 -2.615 -5.528 1.00 97.69 192 THR A CA 1
ATOM 1543 C C . THR A 1 192 ? -1.024 -1.965 -4.643 1.00 97.69 192 THR A C 1
ATOM 1545 O O . THR A 1 192 ? -1.176 -0.815 -4.235 1.00 97.69 192 THR A O 1
ATOM 1548 N N . ASN A 1 193 ? 0.042 -2.695 -4.320 1.00 97.31 193 ASN A N 1
ATOM 1549 C CA . ASN A 1 193 ? 1.163 -2.132 -3.573 1.00 97.31 193 ASN A CA 1
ATOM 1550 C C . ASN A 1 193 ? 2.070 -1.265 -4.457 1.00 97.31 193 ASN A C 1
ATOM 1552 O O . ASN A 1 193 ? 2.094 -1.393 -5.687 1.00 97.31 193 ASN A O 1
ATOM 1556 N N . TYR A 1 194 ? 2.834 -0.389 -3.806 1.00 97.25 194 TYR A N 1
ATOM 1557 C CA . TYR A 1 194 ? 3.656 0.598 -4.493 1.00 97.25 194 TYR A CA 1
ATOM 1558 C C . TYR A 1 194 ? 4.693 -0.039 -5.423 1.00 97.25 194 TYR A C 1
ATOM 1560 O O . TYR A 1 194 ? 4.781 0.333 -6.593 1.00 97.25 194 TYR A O 1
ATOM 1568 N N . VAL A 1 195 ? 5.440 -1.037 -4.933 1.00 96.75 195 VAL A N 1
ATOM 1569 C CA . VAL A 1 195 ? 6.528 -1.657 -5.709 1.00 96.75 195 VAL A CA 1
ATOM 1570 C C . VAL A 1 195 ? 6.030 -2.391 -6.950 1.00 96.75 195 VAL A C 1
ATOM 1572 O O . VAL A 1 195 ? 6.720 -2.408 -7.966 1.00 96.75 195 VAL A O 1
ATOM 1575 N N . THR A 1 196 ? 4.823 -2.960 -6.908 1.00 98.06 196 THR A N 1
ATOM 1576 C CA . THR A 1 196 ? 4.227 -3.642 -8.062 1.00 98.06 196 THR A CA 1
ATOM 1577 C C . THR A 1 196 ? 3.933 -2.638 -9.166 1.00 98.06 196 THR A C 1
ATOM 1579 O O . THR A 1 196 ? 4.412 -2.813 -10.285 1.00 98.06 196 THR A O 1
ATOM 1582 N N . MET A 1 197 ? 3.223 -1.551 -8.853 1.00 98.25 197 MET A N 1
ATOM 1583 C CA . MET A 1 197 ? 2.926 -0.519 -9.849 1.00 98.25 197 MET A CA 1
ATOM 1584 C C . MET A 1 197 ? 4.200 0.175 -10.347 1.00 98.25 197 MET A C 1
ATOM 1586 O O . MET A 1 197 ? 4.371 0.345 -11.552 1.00 98.25 197 MET A O 1
ATOM 1590 N N . LEU A 1 198 ? 5.135 0.493 -9.445 1.00 97.75 198 LEU A N 1
ATOM 1591 C CA . LEU A 1 198 ? 6.434 1.053 -9.816 1.00 97.75 198 LEU A CA 1
ATOM 1592 C C . LEU A 1 198 ? 7.186 0.134 -10.778 1.00 97.75 198 LEU A C 1
ATOM 1594 O O . LEU A 1 198 ? 7.709 0.619 -11.774 1.00 97.75 198 LEU A O 1
ATOM 1598 N N . SER A 1 199 ? 7.202 -1.179 -10.533 1.00 97.56 199 SER A N 1
ATOM 1599 C CA . SER A 1 199 ? 7.855 -2.132 -11.434 1.00 97.56 199 SER A CA 1
ATOM 1600 C C . SER A 1 199 ? 7.194 -2.174 -12.815 1.00 97.56 199 SER A C 1
ATOM 1602 O O . SER A 1 199 ? 7.900 -2.172 -13.820 1.00 97.56 199 SER A O 1
ATOM 1604 N N . ILE A 1 200 ? 5.860 -2.126 -12.890 1.00 98.25 200 ILE A N 1
ATOM 1605 C CA . ILE A 1 200 ? 5.126 -2.074 -14.162 1.00 98.25 200 ILE A CA 1
ATOM 1606 C C . ILE A 1 200 ? 5.538 -0.831 -14.954 1.00 98.25 200 ILE A C 1
ATOM 1608 O O . ILE A 1 200 ? 5.988 -0.951 -16.093 1.00 98.25 200 ILE A O 1
ATOM 1612 N N . VAL A 1 201 ? 5.454 0.350 -14.336 1.00 98.25 201 VAL A N 1
ATOM 1613 C CA . VAL A 1 201 ? 5.825 1.627 -14.963 1.00 98.25 201 VAL A CA 1
ATOM 1614 C C . VAL A 1 201 ? 7.289 1.613 -15.404 1.00 98.25 201 VAL A C 1
ATOM 1616 O O . VAL A 1 201 ? 7.593 1.853 -16.574 1.00 98.25 201 VAL A O 1
ATOM 1619 N N . TYR A 1 202 ? 8.190 1.262 -14.489 1.00 97.62 202 TYR A N 1
ATOM 1620 C CA . TYR A 1 202 ? 9.632 1.236 -14.708 1.00 97.62 202 TYR A CA 1
ATOM 1621 C C . TYR A 1 202 ? 10.030 0.354 -15.892 1.00 97.62 202 TYR A C 1
ATOM 1623 O O . TYR A 1 202 ? 10.756 0.799 -16.786 1.00 97.62 202 TYR A O 1
ATOM 1631 N N . TYR A 1 203 ? 9.513 -0.875 -15.948 1.00 97.38 203 TYR A N 1
ATOM 1632 C CA . TYR A 1 203 ? 9.853 -1.804 -17.019 1.00 97.38 203 TYR A CA 1
ATOM 1633 C C . TYR A 1 203 ? 9.173 -1.462 -18.347 1.00 97.38 203 TYR A C 1
ATOM 1635 O O . TYR A 1 203 ? 9.789 -1.665 -19.392 1.00 97.38 203 TYR A O 1
ATOM 1643 N N . ILE A 1 204 ? 7.978 -0.859 -18.346 1.00 97.81 204 ILE A N 1
ATOM 1644 C CA . ILE A 1 204 ? 7.399 -0.278 -19.569 1.00 97.81 204 ILE A CA 1
ATOM 1645 C C . ILE A 1 204 ? 8.346 0.784 -20.138 1.00 97.81 204 ILE A C 1
ATOM 1647 O O . ILE A 1 204 ? 8.681 0.737 -21.320 1.00 97.81 204 ILE A O 1
ATOM 1651 N N . ILE A 1 205 ? 8.846 1.704 -19.309 1.00 96.81 205 ILE A N 1
ATOM 1652 C CA . ILE A 1 205 ? 9.762 2.761 -19.762 1.00 96.81 205 ILE A CA 1
ATOM 1653 C C . ILE A 1 205 ? 11.087 2.180 -20.266 1.00 96.81 205 ILE A C 1
ATOM 1655 O O . ILE A 1 205 ? 11.602 2.648 -21.284 1.00 96.81 205 ILE A O 1
ATOM 1659 N N . ILE A 1 206 ? 11.636 1.164 -19.590 1.00 95.88 206 ILE A N 1
ATOM 1660 C CA . ILE A 1 206 ? 12.829 0.454 -20.069 1.00 95.88 206 ILE A CA 1
ATOM 1661 C C . ILE A 1 206 ? 12.580 -0.125 -21.459 1.00 95.88 206 ILE A C 1
ATOM 1663 O O . ILE A 1 206 ? 13.375 0.119 -22.365 1.00 95.88 206 ILE A O 1
ATOM 1667 N N . ILE A 1 207 ? 11.484 -0.863 -21.640 1.00 96.38 207 ILE A N 1
ATOM 1668 C CA . ILE A 1 207 ? 11.165 -1.520 -22.910 1.00 96.38 207 ILE A CA 1
ATOM 1669 C C . ILE A 1 207 ? 10.995 -0.478 -24.021 1.00 96.38 207 ILE A C 1
ATOM 1671 O O . ILE A 1 207 ? 11.535 -0.659 -25.108 1.00 96.38 207 ILE A O 1
ATOM 1675 N N . ILE A 1 208 ? 10.327 0.644 -23.745 1.00 95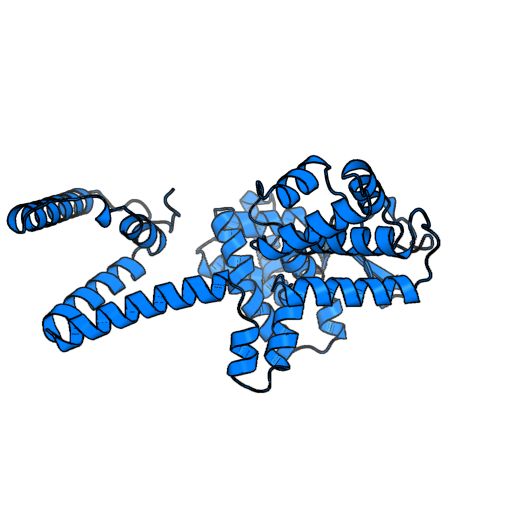.88 208 ILE A N 1
ATOM 1676 C CA . ILE A 1 208 ? 10.151 1.733 -24.717 1.00 95.88 208 ILE A CA 1
ATOM 1677 C C . ILE A 1 208 ? 11.498 2.352 -25.114 1.00 95.88 208 ILE A C 1
ATOM 1679 O O . ILE A 1 208 ? 11.744 2.604 -26.292 1.00 95.88 208 ILE A O 1
ATOM 1683 N N . LYS A 1 209 ? 12.383 2.616 -24.146 1.00 94.69 209 LYS A N 1
ATOM 1684 C CA . LYS A 1 209 ? 13.647 3.327 -24.402 1.00 94.69 209 LYS A CA 1
ATOM 1685 C C . LYS A 1 209 ? 14.760 2.433 -24.949 1.00 94.69 209 LYS A C 1
ATOM 1687 O O . LYS A 1 209 ? 15.588 2.912 -25.720 1.00 94.69 209 LYS A O 1
ATOM 1692 N N . TYR A 1 210 ? 14.804 1.169 -24.536 1.00 94.31 210 TYR A N 1
ATOM 1693 C CA . TYR A 1 210 ? 15.938 0.266 -24.766 1.00 94.31 210 TYR A CA 1
ATOM 1694 C C . TYR A 1 210 ? 15.543 -1.063 -25.426 1.00 94.31 210 TYR A C 1
ATOM 1696 O O . TYR A 1 210 ? 16.411 -1.888 -25.721 1.00 94.31 210 TYR A O 1
ATOM 1704 N N . GLY A 1 211 ? 14.254 -1.283 -25.702 1.00 91.00 211 GLY A N 1
ATOM 1705 C CA . GLY A 1 211 ? 13.762 -2.471 -26.393 1.00 91.00 211 GLY A CA 1
ATOM 1706 C C . GLY A 1 211 ? 14.101 -3.752 -25.635 1.00 91.00 211 GLY A C 1
ATOM 1707 O O . GLY A 1 211 ? 13.728 -3.925 -24.476 1.00 91.00 211 GLY A O 1
ATOM 1708 N N . HIS A 1 212 ? 14.820 -4.659 -26.296 1.00 88.44 212 HIS A N 1
ATOM 1709 C CA . HIS A 1 212 ? 15.276 -5.931 -25.724 1.00 88.44 212 HIS A CA 1
ATOM 1710 C C . HIS A 1 212 ? 16.601 -5.840 -24.959 1.00 88.44 212 HIS A C 1
ATOM 1712 O O . HIS A 1 212 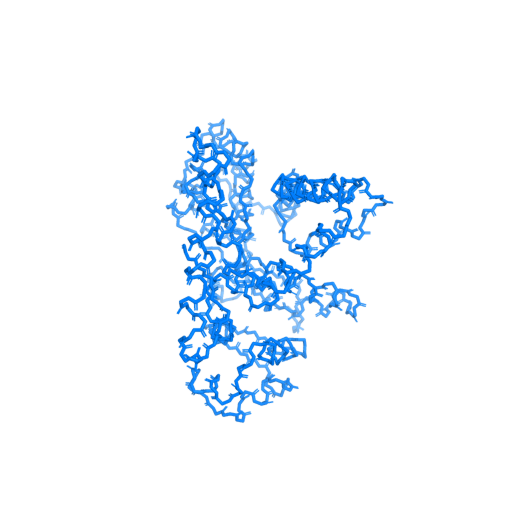? 17.022 -6.840 -24.385 1.00 88.44 212 HIS A O 1
ATOM 1718 N N . SER A 1 213 ? 17.269 -4.681 -24.948 1.00 87.06 213 SER A N 1
ATOM 1719 C CA . SER A 1 213 ? 18.543 -4.556 -24.241 1.00 87.06 213 SER A CA 1
ATOM 1720 C C . SER A 1 213 ? 18.342 -4.666 -22.732 1.00 87.06 213 SER A C 1
ATOM 1722 O O . SER A 1 213 ? 17.476 -3.996 -22.161 1.00 87.06 213 SER A O 1
ATOM 1724 N N . THR A 1 214 ? 19.174 -5.494 -22.105 1.00 82.44 214 THR A N 1
ATOM 1725 C CA . THR A 1 214 ? 19.303 -5.644 -20.648 1.00 82.44 214 THR A CA 1
ATOM 1726 C C . THR A 1 214 ? 20.631 -5.072 -20.137 1.00 82.44 214 THR A C 1
ATOM 1728 O O . THR A 1 214 ? 20.844 -4.951 -18.933 1.00 82.44 214 THR A O 1
ATOM 1731 N N . GLU A 1 215 ? 21.537 -4.696 -21.046 1.00 84.00 215 GLU A N 1
ATOM 1732 C CA . GLU A 1 215 ? 22.810 -4.040 -20.739 1.00 84.00 215 GLU A CA 1
ATOM 1733 C C . GLU A 1 215 ? 22.602 -2.522 -20.695 1.00 84.00 215 GLU A C 1
ATOM 1735 O O . GLU A 1 215 ? 22.868 -1.792 -21.652 1.00 84.00 215 GLU A O 1
ATOM 1740 N N . ILE A 1 216 ? 22.060 -2.044 -19.577 1.00 87.25 216 ILE A N 1
ATOM 1741 C CA . ILE A 1 216 ? 21.803 -0.623 -19.322 1.00 87.25 216 ILE A CA 1
ATOM 1742 C C . ILE A 1 216 ? 22.728 -0.165 -18.188 1.00 87.25 216 ILE A C 1
ATOM 1744 O O . ILE A 1 216 ? 22.946 -0.886 -17.214 1.00 87.25 216 ILE A O 1
ATOM 1748 N N . SER A 1 217 ? 23.314 1.031 -18.312 1.00 88.62 217 SER A N 1
ATOM 1749 C CA . SER A 1 217 ? 24.228 1.547 -17.285 1.00 88.62 217 SER A CA 1
ATOM 1750 C C . SER A 1 217 ? 23.489 1.869 -15.979 1.00 88.62 217 SER A C 1
ATOM 1752 O O . SER A 1 217 ? 22.302 2.210 -15.983 1.00 88.62 217 SER A O 1
ATOM 1754 N N . LYS A 1 218 ? 24.206 1.828 -14.847 1.00 85.19 218 LYS A N 1
ATOM 1755 C CA . LYS A 1 218 ? 23.646 2.144 -13.519 1.00 85.19 218 LYS A CA 1
ATOM 1756 C C . LYS A 1 218 ? 23.027 3.552 -13.484 1.00 85.19 218 LYS A C 1
ATOM 1758 O O . LYS A 1 218 ? 21.975 3.750 -12.883 1.00 85.19 218 LYS A O 1
ATOM 1763 N N . GLU A 1 219 ? 23.635 4.525 -14.159 1.00 89.19 219 GLU A N 1
ATOM 1764 C CA . GLU A 1 219 ? 23.138 5.904 -14.267 1.00 89.19 219 GLU A CA 1
ATOM 1765 C C . GLU A 1 219 ? 21.815 5.960 -15.031 1.00 89.19 219 GLU A C 1
ATOM 1767 O O . GLU A 1 219 ? 20.886 6.644 -14.607 1.00 89.19 219 GLU A O 1
ATOM 1772 N N . LYS A 1 220 ? 21.690 5.195 -16.120 1.00 92.00 220 LYS A N 1
ATOM 1773 C CA . LYS A 1 220 ? 20.448 5.126 -16.895 1.00 92.00 220 LYS A CA 1
ATOM 1774 C C . LYS A 1 220 ? 19.326 4.446 -16.131 1.00 92.00 220 LYS A C 1
ATOM 1776 O O . LYS A 1 220 ? 18.202 4.940 -16.169 1.00 92.00 220 LYS A O 1
ATOM 1781 N N . TYR A 1 221 ? 19.617 3.395 -15.370 1.00 90.81 221 TYR A N 1
ATOM 1782 C CA . TYR A 1 221 ? 18.624 2.816 -14.468 1.00 90.81 221 TYR A CA 1
ATOM 1783 C C . TYR A 1 221 ? 18.145 3.813 -13.406 1.00 90.81 221 TYR A C 1
ATOM 1785 O O . TYR A 1 221 ? 16.946 3.859 -13.133 1.00 90.81 221 TYR A O 1
ATOM 1793 N N . LYS A 1 222 ? 19.039 4.649 -12.857 1.00 89.31 222 LYS A N 1
ATOM 1794 C CA . LYS A 1 222 ? 18.665 5.728 -11.926 1.00 89.31 222 LYS A CA 1
ATOM 1795 C C . LYS A 1 222 ? 17.781 6.784 -12.591 1.00 89.31 222 LYS A C 1
ATOM 1797 O O . LYS A 1 222 ? 16.740 7.113 -12.038 1.00 89.31 222 LYS A O 1
ATOM 1802 N N . GLU A 1 223 ? 18.141 7.258 -13.785 1.00 93.06 223 GLU A N 1
ATOM 1803 C CA . GLU A 1 223 ? 17.320 8.216 -14.547 1.00 93.06 223 GLU A CA 1
ATOM 1804 C C . GLU A 1 223 ? 15.905 7.673 -14.811 1.00 93.06 223 GLU A C 1
ATOM 1806 O O . GLU A 1 223 ? 14.918 8.391 -14.653 1.00 93.06 223 GLU A O 1
ATOM 1811 N N . ILE A 1 224 ? 15.791 6.397 -15.198 1.00 95.06 224 ILE A N 1
ATOM 1812 C CA . ILE A 1 224 ? 14.489 5.760 -15.435 1.00 95.06 224 ILE A CA 1
ATOM 1813 C C . ILE A 1 224 ? 13.712 5.616 -14.129 1.00 95.06 224 ILE A C 1
ATOM 1815 O O . ILE A 1 224 ? 12.505 5.841 -14.127 1.00 95.06 224 ILE A O 1
ATOM 1819 N N . MET A 1 225 ? 14.379 5.272 -13.026 1.00 93.44 225 MET A N 1
ATOM 1820 C CA . MET A 1 225 ? 13.741 5.179 -11.713 1.00 93.44 225 MET A CA 1
ATOM 1821 C C . MET A 1 225 ? 13.155 6.530 -11.298 1.00 93.44 225 MET A C 1
ATOM 1823 O O . MET A 1 225 ? 11.979 6.593 -10.956 1.00 93.44 225 MET A O 1
ATOM 1827 N N . THR A 1 226 ? 13.926 7.617 -11.417 1.00 92.56 226 THR A N 1
ATOM 1828 C CA . THR A 1 226 ? 13.441 8.980 -11.153 1.00 92.56 226 THR A CA 1
ATOM 1829 C C . THR A 1 226 ? 12.227 9.313 -12.013 1.00 92.56 226 THR A C 1
ATOM 1831 O O . THR A 1 226 ? 11.195 9.701 -11.479 1.00 92.56 226 THR A O 1
ATOM 1834 N N . TYR A 1 227 ? 12.300 9.069 -13.324 1.00 94.69 227 TYR A N 1
ATOM 1835 C CA . TYR A 1 227 ? 11.171 9.318 -14.224 1.00 94.69 227 TYR A CA 1
ATOM 1836 C C . TYR A 1 227 ? 9.939 8.459 -13.884 1.00 94.69 227 TYR A C 1
ATOM 1838 O O . TYR A 1 227 ? 8.809 8.917 -14.011 1.00 94.69 227 TYR A O 1
ATOM 1846 N N . SER A 1 228 ? 10.138 7.221 -13.427 1.00 96.88 228 SER A N 1
ATOM 1847 C CA . SER A 1 228 ? 9.045 6.326 -13.026 1.00 96.88 228 SER A CA 1
ATOM 1848 C C . SER A 1 228 ? 8.356 6.815 -11.753 1.00 96.88 228 SER A C 1
ATOM 1850 O O . SER A 1 228 ? 7.133 6.781 -11.671 1.00 96.88 228 SER A O 1
ATOM 1852 N N . ILE A 1 229 ? 9.126 7.313 -10.782 1.00 93.75 229 ILE A N 1
ATOM 1853 C CA . ILE A 1 229 ? 8.590 7.933 -9.565 1.00 93.75 229 ILE A CA 1
ATOM 1854 C C . ILE A 1 229 ? 7.823 9.212 -9.924 1.00 93.75 229 ILE A C 1
ATOM 1856 O O . ILE A 1 229 ? 6.679 9.373 -9.512 1.00 93.75 229 ILE A O 1
ATOM 1860 N N . GLU A 1 230 ? 8.397 10.084 -10.757 1.00 92.31 230 GLU A N 1
ATOM 1861 C CA . GLU A 1 230 ? 7.726 11.300 -11.240 1.00 92.31 230 GLU A CA 1
ATOM 1862 C C . GLU A 1 230 ? 6.421 10.986 -11.984 1.00 92.31 230 GLU A C 1
ATOM 1864 O O . GLU A 1 230 ? 5.422 11.685 -11.807 1.00 92.31 230 GLU A O 1
ATOM 1869 N N . TYR A 1 231 ? 6.407 9.912 -12.777 1.00 95.81 231 TYR A N 1
ATOM 1870 C CA . TYR A 1 231 ? 5.214 9.425 -13.457 1.00 95.81 231 TYR A CA 1
ATOM 1871 C C . TYR A 1 231 ? 4.115 9.025 -12.463 1.00 95.81 231 TYR A C 1
ATOM 1873 O O . TYR A 1 231 ? 2.990 9.518 -12.557 1.00 95.81 231 TYR A O 1
ATOM 1881 N N . LEU A 1 232 ? 4.438 8.181 -11.475 1.00 96.31 232 LEU A N 1
ATOM 1882 C CA . LEU A 1 232 ? 3.485 7.777 -10.436 1.00 96.31 232 LEU A CA 1
ATOM 1883 C C . LEU A 1 232 ? 2.967 8.981 -9.641 1.00 96.31 232 LEU A C 1
ATOM 1885 O O . LEU A 1 232 ? 1.763 9.098 -9.400 1.00 96.31 232 LEU A O 1
ATOM 1889 N N . ASN A 1 233 ? 3.860 9.909 -9.298 1.00 91.12 233 ASN A N 1
ATOM 1890 C CA . ASN A 1 233 ? 3.524 11.144 -8.599 1.00 91.12 233 ASN A CA 1
ATOM 1891 C C . ASN A 1 233 ? 2.551 12.012 -9.400 1.00 91.12 233 ASN A C 1
ATOM 1893 O O . ASN A 1 233 ? 1.597 12.549 -8.834 1.00 91.12 233 ASN A O 1
ATOM 1897 N N . GLY A 1 234 ? 2.759 12.119 -10.716 1.00 89.94 234 GLY A N 1
ATOM 1898 C CA . GLY A 1 234 ? 1.862 12.829 -11.630 1.00 89.94 234 GLY A CA 1
ATOM 1899 C C . GLY A 1 234 ? 0.444 12.252 -11.659 1.00 89.94 234 GLY A C 1
ATOM 1900 O O . GLY A 1 234 ? -0.510 12.980 -11.924 1.00 89.94 234 GLY A O 1
ATOM 1901 N N . HIS A 1 235 ? 0.298 10.970 -11.320 1.00 93.19 235 HIS A N 1
ATOM 1902 C CA . HIS A 1 235 ? -0.984 10.286 -11.170 1.00 93.19 235 HIS A CA 1
ATOM 1903 C C . HIS A 1 235 ? -1.470 10.173 -9.716 1.00 93.19 235 HIS A C 1
ATOM 1905 O O . HIS A 1 235 ? -2.511 9.572 -9.469 1.00 93.19 235 HIS A O 1
ATOM 1911 N N . HIS A 1 236 ? -0.773 10.780 -8.754 1.00 90.31 236 HIS A N 1
ATOM 1912 C CA . HIS A 1 236 ? -1.077 10.709 -7.322 1.00 90.31 236 HIS A CA 1
ATOM 1913 C C . HIS A 1 236 ? -0.971 9.312 -6.689 1.00 90.31 236 HIS A C 1
ATOM 1915 O O . HIS A 1 236 ? -1.632 9.021 -5.690 1.00 90.31 236 HIS A O 1
ATOM 1921 N N . PHE A 1 237 ? -0.129 8.442 -7.245 1.00 94.25 237 PHE A N 1
ATOM 1922 C CA . PHE A 1 237 ? 0.136 7.114 -6.702 1.00 94.25 237 PHE A CA 1
ATOM 1923 C C . PHE A 1 237 ? 1.438 7.130 -5.886 1.00 94.25 237 PHE A C 1
ATOM 1925 O O . PHE A 1 237 ? 2.518 6.866 -6.404 1.00 94.25 237 PHE A O 1
ATOM 1932 N N . PHE A 1 238 ? 1.346 7.482 -4.602 1.00 90.19 238 PHE A N 1
ATOM 1933 C CA . PHE A 1 238 ? 2.519 7.779 -3.769 1.00 90.19 238 PHE A CA 1
ATOM 1934 C C . PHE A 1 238 ? 2.880 6.658 -2.790 1.00 90.19 238 PHE A C 1
ATOM 1936 O O . PHE A 1 238 ? 2.002 6.089 -2.128 1.00 90.19 238 PHE A O 1
ATOM 1943 N N . SER A 1 239 ? 4.181 6.444 -2.576 1.00 90.25 239 SER A N 1
ATOM 1944 C CA . SER A 1 239 ? 4.656 5.916 -1.292 1.00 90.25 239 SER A CA 1
ATOM 1945 C C . SER A 1 239 ? 4.414 6.961 -0.195 1.00 90.25 239 SER A C 1
ATOM 1947 O O . SER A 1 239 ? 4.230 8.150 -0.470 1.00 90.25 239 SER A O 1
ATOM 1949 N N . LEU A 1 240 ? 4.374 6.541 1.065 1.00 85.75 240 LEU A N 1
ATOM 1950 C CA . LEU A 1 240 ? 4.180 7.489 2.159 1.00 85.75 240 LEU A CA 1
ATOM 1951 C C . LEU A 1 240 ? 5.412 8.385 2.368 1.00 85.75 240 LEU A C 1
ATOM 1953 O O . LEU A 1 240 ? 5.252 9.547 2.734 1.00 85.75 240 LEU A O 1
ATOM 1957 N N . GLU A 1 241 ? 6.610 7.857 2.107 1.00 79.88 241 GLU A N 1
ATOM 1958 C CA . GLU A 1 241 ? 7.871 8.612 2.089 1.00 79.88 241 GLU A CA 1
ATOM 1959 C C . GLU A 1 241 ? 7.796 9.753 1.057 1.00 79.88 241 GLU A C 1
ATOM 1961 O O . GLU A 1 241 ? 7.973 10.922 1.399 1.00 79.88 241 GLU A O 1
ATOM 1966 N N . GLU A 1 242 ? 7.410 9.439 -0.182 1.00 83.31 242 GLU A N 1
ATOM 1967 C CA . GLU A 1 242 ? 7.295 10.419 -1.267 1.00 83.31 242 GLU A CA 1
ATOM 1968 C C . GLU A 1 242 ? 6.210 11.464 -0.988 1.00 83.31 242 GLU A C 1
ATOM 1970 O O . GLU A 1 242 ? 6.428 12.668 -1.138 1.00 83.31 242 GLU A O 1
ATOM 1975 N N . LYS A 1 243 ? 5.048 11.017 -0.496 1.00 83.31 243 LYS A N 1
ATOM 1976 C CA . LYS A 1 243 ? 3.967 11.918 -0.087 1.00 83.31 243 LYS A CA 1
ATOM 1977 C C . LYS A 1 243 ? 4.447 12.917 0.966 1.00 83.31 243 LYS A C 1
ATOM 1979 O O . LYS A 1 243 ? 4.158 14.106 0.851 1.00 83.31 243 LYS A O 1
ATOM 1984 N N . HIS A 1 244 ? 5.209 12.455 1.958 1.00 77.75 244 HIS A N 1
ATOM 1985 C CA . HIS A 1 244 ? 5.753 13.317 3.000 1.00 77.75 244 HIS A CA 1
ATOM 1986 C C . HIS A 1 244 ? 6.723 14.368 2.437 1.00 77.75 244 HIS A C 1
ATOM 1988 O O . HIS A 1 244 ? 6.590 15.553 2.753 1.00 77.75 244 HIS A O 1
ATOM 1994 N N . TYR A 1 245 ? 7.653 13.972 1.561 1.00 75.75 245 TYR A N 1
ATOM 1995 C CA . TYR A 1 245 ? 8.591 14.903 0.924 1.00 75.75 245 TYR A CA 1
ATOM 1996 C C . TYR A 1 245 ? 7.885 15.972 0.083 1.00 75.75 245 TYR A C 1
ATOM 1998 O O . TYR A 1 245 ? 8.234 17.158 0.158 1.00 75.75 245 TYR A O 1
ATOM 2006 N N . LEU A 1 246 ? 6.862 15.580 -0.680 1.00 77.06 246 LEU A N 1
ATOM 2007 C CA . LEU A 1 246 ? 6.048 16.506 -1.465 1.00 77.06 246 LEU A CA 1
ATOM 2008 C C . LEU A 1 246 ? 5.270 17.479 -0.565 1.00 77.06 246 LEU A C 1
ATOM 2010 O O . LEU A 1 246 ? 5.252 18.682 -0.831 1.00 77.06 246 LEU A O 1
ATOM 2014 N N . GLU A 1 247 ? 4.684 16.994 0.532 1.00 74.12 247 GLU A N 1
ATOM 2015 C CA . GLU A 1 247 ? 3.973 17.823 1.515 1.00 74.12 247 GLU A CA 1
ATOM 2016 C C . GLU A 1 247 ? 4.895 18.830 2.220 1.00 74.12 247 GLU A C 1
ATOM 2018 O O . GLU A 1 247 ? 4.504 19.985 2.423 1.00 74.12 247 GLU A O 1
ATOM 2023 N N . MET A 1 248 ? 6.121 18.427 2.570 1.00 68.81 248 MET A N 1
ATOM 2024 C CA . MET A 1 248 ? 7.128 19.318 3.161 1.00 68.81 248 MET A CA 1
ATOM 2025 C C . MET A 1 248 ? 7.624 20.378 2.173 1.00 68.81 248 MET A C 1
ATOM 2027 O O . MET A 1 248 ? 7.916 21.509 2.565 1.00 68.81 248 MET A O 1
ATOM 2031 N N . SER A 1 249 ? 7.698 20.021 0.891 1.00 73.56 249 SER A N 1
ATOM 2032 C CA . SER A 1 249 ? 8.153 20.903 -0.187 1.00 73.56 249 SER A CA 1
ATOM 2033 C C . SER A 1 249 ? 7.059 21.851 -0.695 1.00 73.56 249 SER A C 1
ATOM 2035 O O . SER A 1 249 ? 7.359 22.826 -1.392 1.00 73.56 249 SER A O 1
ATOM 2037 N N . ALA A 1 250 ? 5.793 21.593 -0.350 1.00 75.06 250 ALA A N 1
ATOM 2038 C CA . ALA A 1 250 ? 4.645 22.395 -0.753 1.00 75.06 250 ALA A CA 1
ATOM 2039 C C . ALA A 1 250 ? 4.678 23.785 -0.094 1.00 75.06 250 ALA A C 1
ATOM 2041 O O . ALA A 1 250 ? 4.563 23.933 1.127 1.00 75.06 250 ALA A O 1
ATOM 2042 N N . LYS A 1 251 ? 4.794 24.830 -0.923 1.00 70.19 251 LYS A N 1
ATOM 2043 C CA . LYS A 1 251 ? 4.970 26.222 -0.472 1.00 70.19 251 LYS A CA 1
ATOM 2044 C C . LYS A 1 251 ? 3.652 26.937 -0.176 1.00 70.19 251 LYS A C 1
ATOM 2046 O O . LYS A 1 251 ? 3.665 27.998 0.445 1.00 70.19 251 LYS A O 1
ATOM 2051 N N . SER A 1 252 ? 2.522 26.379 -0.606 1.00 68.38 252 SER A N 1
ATOM 2052 C CA . SER A 1 252 ? 1.193 26.955 -0.409 1.00 68.38 252 SER A CA 1
ATOM 2053 C C . SER A 1 252 ? 0.118 25.891 -0.172 1.00 68.38 252 SER A C 1
ATOM 2055 O O . SER A 1 252 ? 0.283 24.717 -0.497 1.00 68.38 252 SER A O 1
ATOM 2057 N N . GLU A 1 253 ? -1.028 26.310 0.366 1.00 56.91 253 GLU A N 1
ATOM 2058 C CA . GLU A 1 253 ? -2.212 25.453 0.533 1.00 56.91 253 GLU A CA 1
ATOM 2059 C C . GLU A 1 253 ? -2.764 24.957 -0.815 1.00 56.91 253 GLU A C 1
ATOM 2061 O O . GLU A 1 253 ? -3.255 23.837 -0.922 1.00 56.91 253 GLU A O 1
ATOM 2066 N N . LYS A 1 254 ? -2.594 25.753 -1.879 1.00 65.19 254 LYS A N 1
ATOM 2067 C CA . LYS A 1 254 ? -2.905 25.348 -3.253 1.00 65.19 254 LYS A CA 1
ATOM 2068 C C . LYS A 1 254 ? -2.005 24.201 -3.722 1.00 65.19 254 LYS A C 1
ATOM 2070 O O . LYS A 1 254 ? -2.513 23.264 -4.331 1.00 65.19 254 LYS A O 1
ATOM 2075 N N . ASP A 1 255 ? -0.711 24.255 -3.407 1.00 65.81 255 ASP A N 1
ATOM 2076 C CA . ASP A 1 255 ? 0.233 23.181 -3.739 1.00 65.81 255 ASP A CA 1
ATOM 2077 C C . ASP A 1 255 ? -0.107 21.906 -2.960 1.00 65.81 255 ASP A C 1
ATOM 2079 O O . ASP A 1 255 ? -0.118 20.825 -3.534 1.00 65.81 255 ASP A O 1
ATOM 2083 N N . ARG A 1 256 ? -0.497 22.027 -1.683 1.00 61.50 256 ARG A N 1
ATOM 2084 C CA . ARG A 1 256 ? -0.958 20.883 -0.874 1.00 61.50 256 ARG A CA 1
ATOM 2085 C C . ARG A 1 256 ? -2.238 20.251 -1.423 1.00 61.50 256 ARG A C 1
ATOM 2087 O O . ARG A 1 256 ? -2.320 19.034 -1.524 1.00 61.50 256 ARG A O 1
ATOM 2094 N N . ASN A 1 257 ? -3.209 21.060 -1.845 1.00 60.69 257 ASN A N 1
ATOM 2095 C CA . ASN A 1 257 ? -4.440 20.562 -2.469 1.00 60.69 257 ASN A CA 1
ATOM 2096 C C . ASN A 1 257 ? -4.191 19.917 -3.842 1.00 60.69 257 ASN A C 1
ATOM 2098 O O . ASN A 1 257 ? -4.959 19.050 -4.264 1.00 60.69 257 ASN A O 1
ATOM 2102 N N . ALA A 1 258 ? -3.123 20.314 -4.540 1.00 66.50 258 ALA A N 1
ATOM 2103 C CA . ALA A 1 258 ? -2.712 19.672 -5.781 1.00 66.50 258 ALA A CA 1
ATOM 2104 C C . ALA A 1 258 ? -2.173 18.252 -5.551 1.00 66.50 258 ALA A C 1
ATOM 2106 O O . ALA A 1 258 ? -2.297 17.443 -6.458 1.00 66.50 258 ALA A O 1
ATOM 2107 N N . LEU A 1 259 ? -1.658 17.930 -4.357 1.00 64.25 259 LEU A N 1
ATOM 2108 C CA . LEU A 1 259 ? -1.161 16.592 -4.001 1.00 64.25 259 LEU A CA 1
ATOM 2109 C C . LEU A 1 259 ? -2.274 15.577 -3.701 1.00 64.25 259 LEU A C 1
ATOM 2111 O O . LEU A 1 259 ? -2.002 14.381 -3.651 1.00 64.25 259 LEU A O 1
ATOM 2115 N N . LEU A 1 260 ? -3.514 16.029 -3.493 1.00 63.31 260 LEU A N 1
ATOM 2116 C CA . LEU A 1 260 ? -4.650 15.140 -3.250 1.00 63.31 260 LEU A CA 1
ATOM 2117 C C . LEU A 1 260 ? -4.973 14.334 -4.516 1.00 63.31 260 LEU A C 1
ATOM 2119 O O . LEU A 1 260 ? -5.138 14.914 -5.599 1.00 63.31 260 LEU A O 1
ATOM 2123 N N . SER A 1 261 ? -5.116 13.014 -4.366 1.00 63.75 261 SER A N 1
ATOM 2124 C CA . SER A 1 261 ? -5.606 12.150 -5.443 1.00 63.75 261 SER A CA 1
ATOM 2125 C C . SER A 1 261 ? -7.039 12.526 -5.841 1.00 63.75 261 SER A C 1
ATOM 2127 O O . SER A 1 261 ? -7.733 13.252 -5.126 1.00 63.75 261 SER A O 1
ATOM 2129 N N . GLU A 1 262 ? -7.501 12.053 -6.999 1.00 62.09 262 GLU A N 1
ATOM 2130 C CA . GLU A 1 262 ? -8.899 12.245 -7.418 1.00 62.09 262 GLU A CA 1
ATOM 2131 C C . GLU A 1 262 ? -9.865 11.637 -6.384 1.00 62.09 262 GLU A C 1
ATOM 2133 O O . GLU A 1 262 ? -10.808 12.302 -5.973 1.00 62.09 262 GLU A O 1
ATOM 2138 N N . PHE A 1 263 ? -9.522 10.478 -5.811 1.00 54.06 263 PHE A N 1
ATOM 2139 C CA . PHE A 1 263 ? -10.265 9.865 -4.706 1.00 54.06 263 PHE A CA 1
ATOM 2140 C C . PHE A 1 263 ? -10.279 10.719 -3.430 1.00 54.06 263 PHE A C 1
ATOM 2142 O O . PHE A 1 263 ? -11.322 10.857 -2.792 1.00 54.06 263 PHE A O 1
ATOM 2149 N N . ASP A 1 264 ? -9.144 11.320 -3.052 1.00 62.50 264 ASP A N 1
ATOM 2150 C CA . ASP A 1 264 ? -9.081 12.222 -1.895 1.00 62.50 264 ASP A CA 1
ATOM 2151 C C . ASP A 1 264 ? -9.950 13.466 -2.119 1.00 62.50 264 ASP A C 1
ATOM 2153 O O . ASP A 1 264 ? -10.617 13.936 -1.196 1.00 62.50 264 ASP A O 1
ATOM 2157 N N . LYS A 1 265 ? -9.962 13.992 -3.351 1.00 65.88 265 LYS A N 1
ATOM 2158 C CA . LYS A 1 265 ? -10.787 15.139 -3.745 1.00 65.88 265 LYS A CA 1
ATOM 2159 C C . LYS A 1 265 ? -12.271 14.783 -3.727 1.00 65.88 265 LYS A C 1
ATOM 2161 O O . LYS A 1 265 ? -13.039 15.549 -3.153 1.00 65.88 265 LYS A O 1
ATOM 2166 N N . ASP A 1 266 ? -12.664 13.638 -4.272 1.00 64.75 266 ASP A N 1
ATOM 2167 C CA . ASP A 1 266 ? -14.061 13.191 -4.324 1.00 64.75 266 ASP A CA 1
ATOM 2168 C C . ASP A 1 266 ? -14.604 12.867 -2.929 1.00 64.75 266 ASP A C 1
ATOM 2170 O O . ASP A 1 266 ? -15.705 13.288 -2.558 1.00 64.75 266 ASP A O 1
ATOM 2174 N N . ASN A 1 267 ? -13.800 12.197 -2.100 1.00 64.88 267 ASN A N 1
ATOM 2175 C CA . ASN A 1 267 ? -14.139 11.953 -0.703 1.00 64.88 267 ASN A CA 1
ATOM 2176 C C . ASN A 1 267 ? -14.248 13.273 0.078 1.00 64.88 267 ASN A C 1
ATOM 2178 O O . ASN A 1 267 ? -15.231 13.506 0.781 1.00 64.88 267 ASN A O 1
ATOM 2182 N N . ALA A 1 268 ? -13.291 14.193 -0.086 1.00 64.81 268 ALA A N 1
ATOM 2183 C CA . ALA A 1 268 ? -13.347 15.504 0.556 1.00 64.81 268 ALA A CA 1
ATOM 2184 C C . ALA A 1 268 ? -14.551 16.335 0.084 1.00 64.81 268 ALA A C 1
ATOM 2186 O O . ALA A 1 268 ? -15.190 17.000 0.900 1.00 64.81 268 ALA A O 1
ATOM 2187 N N . GLN A 1 269 ? -14.895 16.298 -1.206 1.00 71.50 269 GLN A N 1
ATOM 2188 C CA . GLN A 1 269 ? -16.102 16.933 -1.739 1.00 71.50 269 GLN A CA 1
ATOM 2189 C C . GLN A 1 269 ? -17.357 16.336 -1.104 1.00 71.50 269 GLN A C 1
ATOM 2191 O O . GLN A 1 269 ? -18.196 17.090 -0.616 1.00 71.50 269 GLN A O 1
ATOM 2196 N N . THR A 1 270 ? -17.444 15.009 -1.024 1.00 72.12 270 THR A N 1
ATOM 2197 C CA . THR A 1 270 ? -18.565 14.296 -0.397 1.00 72.12 270 THR A CA 1
ATOM 2198 C C . THR A 1 270 ? -18.720 14.685 1.074 1.00 72.12 270 THR A C 1
ATOM 2200 O O . THR A 1 270 ? -19.803 15.085 1.504 1.00 72.12 270 THR A O 1
ATOM 2203 N N . ILE A 1 271 ? -17.627 14.674 1.843 1.00 70.25 271 ILE A N 1
ATOM 2204 C CA . ILE A 1 271 ? -17.617 15.104 3.249 1.00 70.25 271 ILE A CA 1
ATOM 2205 C C . ILE A 1 271 ? -18.044 16.571 3.372 1.00 70.25 271 ILE A C 1
ATOM 2207 O O . ILE A 1 271 ? -18.881 16.908 4.210 1.00 70.25 271 ILE A O 1
ATOM 2211 N N . ASN A 1 272 ? -17.517 17.453 2.523 1.00 71.75 272 ASN A N 1
ATOM 2212 C CA . ASN A 1 272 ? -17.879 18.869 2.536 1.00 71.75 272 ASN A CA 1
ATOM 2213 C C . ASN A 1 272 ? -19.354 19.091 2.190 1.00 71.75 272 ASN A C 1
ATOM 2215 O O . ASN A 1 272 ? -19.992 19.955 2.792 1.00 71.75 272 ASN A O 1
ATOM 2219 N N . MET A 1 273 ? -19.919 18.312 1.264 1.00 74.75 273 MET A N 1
ATOM 2220 C CA . MET A 1 273 ? -21.349 18.345 0.960 1.00 74.75 273 MET A CA 1
ATOM 2221 C C . MET A 1 273 ? -22.177 17.960 2.188 1.00 74.75 273 MET A C 1
ATOM 2223 O O . MET A 1 273 ? -23.085 18.707 2.544 1.00 74.75 273 MET A O 1
ATOM 2227 N N . ILE A 1 274 ? -21.811 16.885 2.895 1.00 83.50 274 ILE A N 1
ATOM 2228 C CA . ILE A 1 274 ? -22.476 16.460 4.140 1.00 83.50 274 ILE A CA 1
ATOM 2229 C C . ILE A 1 274 ? -22.400 17.561 5.210 1.00 83.50 274 ILE A C 1
ATOM 2231 O O . ILE A 1 274 ? -23.416 17.929 5.804 1.00 83.50 274 ILE A O 1
ATOM 2235 N N . ILE A 1 275 ? -21.215 18.142 5.430 1.00 77.00 275 ILE A N 1
ATOM 2236 C CA . ILE A 1 275 ? -21.021 19.236 6.395 1.00 77.00 275 ILE A CA 1
ATOM 2237 C C . ILE A 1 275 ? -21.887 20.446 6.026 1.00 77.00 275 ILE A C 1
ATOM 2239 O O . ILE A 1 275 ? -22.530 21.036 6.895 1.00 77.00 275 ILE A O 1
ATOM 2243 N N . ASN A 1 276 ? -21.932 20.815 4.745 1.00 77.88 276 ASN A N 1
ATOM 2244 C CA . ASN A 1 276 ? -22.763 21.919 4.274 1.00 77.88 276 ASN A CA 1
ATOM 2245 C C . ASN A 1 276 ? -24.256 21.628 4.463 1.00 77.88 276 ASN A C 1
ATOM 2247 O O . ASN A 1 276 ? -24.992 22.524 4.872 1.00 77.88 276 ASN A O 1
ATOM 2251 N N . THR A 1 277 ? -24.704 20.388 4.257 1.00 82.38 277 THR A N 1
ATOM 2252 C CA . THR A 1 277 ? -26.079 19.981 4.567 1.00 82.38 277 THR A CA 1
ATOM 2253 C C . THR A 1 277 ? -26.401 20.183 6.050 1.00 82.38 277 THR A C 1
ATOM 2255 O O . THR A 1 277 ? -27.425 20.784 6.374 1.00 82.38 277 THR A O 1
ATOM 2258 N N . PHE A 1 278 ? -25.518 19.771 6.965 1.00 85.00 278 PHE A N 1
ATOM 2259 C CA . PHE A 1 278 ? -25.717 20.000 8.403 1.00 85.00 278 PHE A CA 1
ATOM 2260 C C . PHE A 1 278 ? -25.741 21.481 8.783 1.00 85.00 278 PHE A C 1
ATOM 2262 O O . PHE A 1 278 ? -26.525 21.874 9.650 1.00 85.00 278 PHE A O 1
ATOM 2269 N N . ARG A 1 279 ? -24.933 22.319 8.123 1.00 80.88 279 ARG A N 1
ATOM 2270 C CA . ARG A 1 279 ? -24.972 23.777 8.318 1.00 80.88 279 ARG A CA 1
ATOM 2271 C C . ARG A 1 279 ? -26.325 24.356 7.916 1.00 80.88 279 ARG A C 1
ATOM 2273 O O . ARG A 1 279 ? -26.936 25.035 8.729 1.00 80.88 279 ARG A O 1
ATOM 2280 N N . VAL A 1 280 ? -26.837 23.995 6.736 1.00 87.38 280 VAL A N 1
ATOM 2281 C CA . VAL A 1 280 ? -28.158 24.453 6.267 1.00 87.38 280 VAL A CA 1
ATOM 2282 C C . VAL A 1 280 ? -29.265 24.061 7.249 1.00 87.38 280 VAL A C 1
ATOM 2284 O O . VAL A 1 280 ? -30.104 24.891 7.586 1.00 87.38 280 VAL A O 1
ATOM 2287 N N . PHE A 1 281 ? -29.267 22.826 7.762 1.00 84.94 281 PHE A N 1
ATOM 2288 C CA . PHE A 1 281 ? -30.247 22.421 8.777 1.00 84.94 281 PHE A CA 1
ATOM 2289 C C . PHE A 1 281 ? -30.079 23.166 10.107 1.00 84.94 281 PHE A C 1
ATOM 2291 O O . PHE A 1 281 ? -31.079 23.503 10.741 1.00 84.94 281 PHE A O 1
ATOM 2298 N N . SER A 1 282 ? -28.844 23.478 10.506 1.00 86.94 282 SER A N 1
ATOM 2299 C CA . SER A 1 282 ? -28.578 24.258 11.722 1.00 86.94 282 SER A CA 1
ATOM 2300 C C . SER A 1 282 ? -29.071 25.701 11.598 1.00 86.94 282 SER A C 1
ATOM 2302 O O . SER A 1 282 ? -29.563 26.252 12.580 1.00 86.94 282 SER A O 1
ATOM 2304 N N . ASP A 1 283 ? -28.995 26.288 10.401 1.00 89.62 283 ASP A N 1
ATOM 2305 C CA . ASP A 1 283 ? -29.541 27.621 10.121 1.00 89.62 283 ASP A CA 1
ATOM 2306 C C . ASP A 1 283 ? -31.082 27.636 10.176 1.00 89.62 283 ASP A C 1
ATOM 2308 O O . ASP A 1 283 ? -31.678 28.658 10.517 1.00 89.62 283 ASP A O 1
ATOM 2312 N N . ILE A 1 284 ? -31.734 26.506 9.868 1.00 92.56 284 ILE A N 1
ATOM 2313 C CA . ILE A 1 284 ? -33.197 26.346 9.940 1.00 92.56 284 ILE A CA 1
ATOM 2314 C C . ILE A 1 284 ? -33.662 26.120 11.387 1.00 92.56 284 ILE A C 1
ATOM 2316 O O . ILE A 1 284 ? -34.592 26.783 11.845 1.00 92.56 284 ILE A O 1
ATOM 2320 N N . ASP A 1 285 ? -33.050 25.169 12.099 1.00 93.62 285 ASP A N 1
ATOM 2321 C CA . ASP A 1 285 ? -33.385 24.820 13.485 1.00 93.62 285 ASP A CA 1
ATOM 2322 C C . ASP A 1 285 ? -32.131 24.358 14.238 1.00 93.62 285 ASP A C 1
ATOM 2324 O O . ASP A 1 285 ? -31.771 23.174 14.256 1.00 93.62 285 ASP A O 1
ATOM 2328 N N . ILE A 1 286 ? -31.458 25.317 14.874 1.00 92.19 286 ILE A N 1
ATOM 2329 C CA . ILE A 1 286 ? -30.195 25.082 15.577 1.00 92.19 286 ILE A CA 1
ATOM 2330 C C . ILE A 1 286 ? -30.346 24.110 16.750 1.00 92.19 286 ILE A C 1
ATOM 2332 O O . ILE A 1 286 ? -29.464 23.280 16.971 1.00 92.19 286 ILE A O 1
ATOM 2336 N N . LEU A 1 287 ? -31.451 24.182 17.500 1.00 92.44 287 LEU A N 1
ATOM 2337 C CA . LEU A 1 287 ? -31.636 23.386 18.714 1.00 92.44 287 LEU A CA 1
ATOM 2338 C C . LEU A 1 287 ? -31.831 21.915 18.357 1.00 92.44 287 LEU A C 1
ATOM 2340 O O . LEU A 1 287 ? -31.119 21.050 18.870 1.00 92.44 287 LEU A O 1
ATOM 2344 N N . LYS A 1 288 ? -32.748 21.643 17.426 1.00 92.19 288 LYS A N 1
ATOM 2345 C CA . LYS A 1 288 ? -33.078 20.282 17.008 1.00 92.19 288 LYS A CA 1
ATOM 2346 C C . LYS A 1 288 ? -31.949 19.642 16.206 1.00 92.19 288 LYS A C 1
ATOM 2348 O O . LYS A 1 288 ? -31.624 18.476 16.413 1.00 92.19 288 LYS A O 1
ATOM 2353 N N . THR A 1 289 ? -31.290 20.416 15.344 1.00 90.31 289 THR A N 1
ATOM 2354 C CA . THR A 1 289 ? -30.131 19.922 14.588 1.00 90.31 289 THR A CA 1
ATOM 2355 C C . THR A 1 289 ? -28.963 19.598 15.517 1.00 90.31 289 THR A C 1
ATOM 2357 O O . THR A 1 289 ? -28.344 18.549 15.367 1.00 90.31 289 THR A O 1
ATOM 2360 N N . THR A 1 290 ? -28.700 20.426 16.534 1.00 89.62 290 THR A N 1
ATOM 2361 C CA . THR A 1 290 ? -27.657 20.138 17.535 1.00 89.62 290 THR A CA 1
ATOM 2362 C C . THR A 1 290 ? -27.957 18.857 18.315 1.00 89.62 290 THR A C 1
ATOM 2364 O O . THR A 1 290 ? -27.052 18.059 18.556 1.00 89.62 290 THR A O 1
ATOM 2367 N N . GLU A 1 291 ? -29.218 18.620 18.688 1.00 95.19 291 GLU A N 1
ATOM 2368 C CA . GLU A 1 291 ? -29.633 17.368 19.331 1.00 95.19 291 GLU A CA 1
ATOM 2369 C C . GLU A 1 291 ? -29.330 16.150 18.442 1.00 95.19 291 GLU A C 1
ATOM 2371 O O . GLU A 1 291 ? -28.685 15.201 18.894 1.00 95.19 291 GLU A O 1
ATOM 2376 N N . TYR A 1 292 ? -29.724 16.198 17.166 1.00 92.50 292 TYR A N 1
ATOM 2377 C CA . TYR A 1 292 ? -29.494 15.110 16.211 1.00 92.50 292 TYR A CA 1
ATOM 2378 C C . TYR A 1 292 ? -28.014 14.865 15.925 1.00 92.50 292 TYR A C 1
ATOM 2380 O O . TYR A 1 292 ? -27.584 13.713 15.888 1.00 92.50 292 TYR A O 1
ATOM 2388 N N . LEU A 1 293 ? -27.212 15.922 15.782 1.00 88.62 293 LEU A N 1
ATOM 2389 C CA . LEU A 1 293 ? -25.771 15.793 15.570 1.00 88.62 293 LEU A CA 1
ATOM 2390 C C . LEU A 1 293 ? -25.061 15.200 16.791 1.00 88.62 293 LEU A C 1
ATOM 2392 O O . LEU A 1 293 ? -24.164 14.376 16.627 1.00 88.62 293 LEU A O 1
ATOM 2396 N N . ASN A 1 294 ? -25.482 15.551 18.010 1.00 90.62 294 ASN A N 1
ATOM 2397 C CA . ASN A 1 294 ? -24.941 14.939 19.226 1.00 90.62 294 ASN A CA 1
ATOM 2398 C C . ASN A 1 294 ? -25.298 13.451 19.324 1.00 90.62 294 ASN A C 1
ATOM 2400 O O . ASN A 1 294 ? -24.447 12.643 19.688 1.00 90.62 294 ASN A O 1
ATOM 2404 N N . GLN A 1 295 ? -26.528 13.068 18.967 1.00 91.38 295 GLN A N 1
ATOM 2405 C CA . GLN A 1 295 ? -26.918 11.656 18.908 1.00 91.38 295 GLN A CA 1
ATOM 2406 C C . GLN A 1 295 ? -26.122 10.899 17.840 1.00 91.38 295 GLN A C 1
ATOM 2408 O O . GLN A 1 295 ? -25.599 9.824 18.118 1.00 91.38 295 GLN A O 1
ATOM 2413 N N . PHE A 1 296 ? -25.966 11.476 16.646 1.00 88.50 296 PHE A N 1
ATOM 2414 C CA . PHE A 1 296 ? -25.165 10.880 15.579 1.00 88.50 296 PHE A CA 1
ATOM 2415 C C . PHE A 1 296 ? -23.700 10.702 15.991 1.00 88.50 296 PHE A C 1
ATOM 2417 O O . PHE A 1 296 ? -23.139 9.629 15.789 1.00 88.50 296 PHE A O 1
ATOM 2424 N N . LYS A 1 297 ? -23.106 11.710 16.642 1.00 80.44 297 LYS A N 1
ATOM 2425 C CA . LYS A 1 297 ? -21.762 11.616 17.218 1.00 80.44 297 LYS A CA 1
ATOM 2426 C C . LYS A 1 297 ? -21.661 10.464 18.222 1.00 80.44 297 LYS A C 1
ATOM 2428 O O . LYS A 1 297 ? -20.760 9.648 18.098 1.00 80.44 297 LYS A O 1
ATOM 2433 N N . ASN A 1 298 ? -22.597 10.360 19.166 1.00 81.81 298 ASN A N 1
ATOM 2434 C CA . ASN A 1 298 ? -22.591 9.273 20.148 1.00 81.81 298 ASN A CA 1
ATOM 2435 C C . ASN A 1 298 ? -22.712 7.890 19.483 1.00 81.81 298 ASN A C 1
ATOM 2437 O O . ASN A 1 298 ? -22.097 6.935 19.945 1.00 81.81 298 ASN A O 1
ATOM 2441 N N . ASN A 1 299 ? -23.475 7.780 18.391 1.00 82.75 299 ASN A N 1
ATOM 2442 C CA . ASN A 1 299 ? -23.582 6.536 17.627 1.00 82.75 299 ASN A CA 1
ATOM 2443 C C . ASN A 1 299 ? -22.262 6.185 16.919 1.00 82.75 299 ASN A C 1
ATOM 2445 O O . ASN A 1 299 ? -21.866 5.024 16.913 1.00 82.75 299 ASN A O 1
ATOM 2449 N N . LEU A 1 300 ? -21.574 7.178 16.344 1.00 72.38 300 LEU A N 1
ATOM 2450 C CA . LEU A 1 300 ? -20.243 6.992 15.752 1.00 72.38 300 LEU A CA 1
ATOM 2451 C C . LEU A 1 300 ? -19.195 6.597 16.803 1.00 72.38 300 LEU A C 1
ATOM 2453 O O . LEU A 1 300 ? -18.339 5.766 16.514 1.00 72.38 300 LEU A O 1
ATOM 2457 N N . ASP A 1 301 ? -19.271 7.178 18.004 1.00 69.56 301 ASP A N 1
ATOM 2458 C CA . ASP A 1 301 ? -18.385 6.852 19.129 1.00 69.56 301 ASP A CA 1
ATOM 2459 C C . ASP A 1 301 ? -18.634 5.423 19.659 1.00 69.56 301 ASP A C 1
ATOM 2461 O O . ASP A 1 301 ? -17.718 4.803 20.196 1.00 69.56 301 ASP A O 1
ATOM 24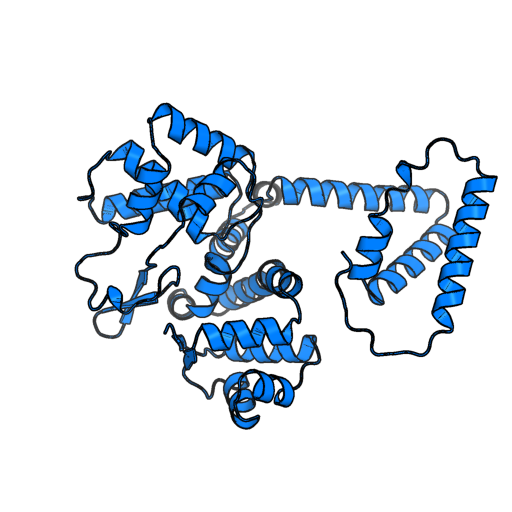65 N N . TRP A 1 302 ? -19.856 4.895 19.506 1.00 76.25 302 TRP A N 1
ATOM 2466 C CA . TRP A 1 302 ? -20.207 3.521 19.880 1.00 76.25 302 TRP A CA 1
ATOM 2467 C C . TRP A 1 302 ? -19.629 2.483 18.907 1.00 76.25 302 TRP A C 1
ATOM 2469 O O . TRP A 1 302 ? -18.911 1.585 19.343 1.00 76.25 302 TRP A O 1
ATOM 2479 N N . ASP A 1 303 ? -19.917 2.607 17.608 1.00 66.19 303 ASP A N 1
ATOM 2480 C CA . ASP A 1 303 ? -19.356 1.744 16.560 1.00 66.19 303 ASP A CA 1
ATOM 2481 C C . ASP A 1 303 ? -19.387 2.468 15.203 1.00 66.19 303 ASP A C 1
ATOM 2483 O O . ASP A 1 303 ? -20.391 2.486 14.483 1.00 66.19 303 ASP A O 1
ATOM 2487 N N . SER A 1 304 ? -18.268 3.099 14.847 1.00 60.94 304 SER A N 1
ATOM 2488 C CA . SER A 1 304 ? -18.154 3.871 13.607 1.00 60.94 304 SER A CA 1
ATOM 2489 C C . SER A 1 304 ? -18.258 3.001 12.351 1.00 60.94 304 SER A C 1
ATOM 2491 O O . SER A 1 304 ? -18.827 3.458 11.360 1.00 60.94 304 SER A O 1
ATOM 2493 N N . GLY A 1 305 ? -17.787 1.749 12.393 1.00 54.91 305 GLY A N 1
ATOM 2494 C CA . GLY A 1 305 ? -17.895 0.800 11.282 1.00 54.91 305 GLY A CA 1
ATOM 2495 C C . GLY A 1 305 ? -19.349 0.421 11.011 1.00 54.91 305 GLY A C 1
ATOM 2496 O O . GLY A 1 305 ? -19.818 0.523 9.875 1.00 54.91 305 GLY A O 1
ATOM 2497 N N . PHE A 1 306 ? -20.096 0.082 12.066 1.00 73.19 306 PHE A N 1
ATOM 2498 C CA . PHE A 1 306 ? -21.531 -0.196 11.969 1.00 73.19 306 PHE A CA 1
ATOM 2499 C C . PHE A 1 306 ? -22.299 1.002 11.421 1.00 73.19 306 PHE A C 1
ATOM 2501 O O . PHE A 1 306 ? -23.131 0.869 10.524 1.00 73.19 306 PHE A O 1
ATOM 2508 N N . MET A 1 307 ? -22.018 2.192 11.952 1.00 80.88 307 MET A N 1
ATOM 2509 C CA . MET A 1 307 ? -22.736 3.399 11.561 1.00 80.88 307 MET A CA 1
ATOM 2510 C C . MET A 1 307 ? -22.436 3.820 10.124 1.00 80.88 307 MET A C 1
ATOM 2512 O O . MET A 1 307 ? -23.356 4.254 9.432 1.00 80.88 307 MET A O 1
ATOM 2516 N N . LEU A 1 308 ? -21.199 3.646 9.644 1.00 72.12 308 LEU A N 1
ATOM 2517 C CA . LEU A 1 308 ? -20.858 3.851 8.234 1.00 72.12 308 LEU A CA 1
ATOM 2518 C C . LEU A 1 308 ? -21.607 2.867 7.326 1.00 72.12 308 LEU A C 1
ATOM 2520 O O . LEU A 1 308 ? -22.166 3.277 6.306 1.00 72.12 308 LEU A O 1
ATOM 2524 N N . ARG A 1 309 ? -21.704 1.591 7.722 1.00 78.75 309 ARG A N 1
ATOM 2525 C CA . ARG A 1 309 ? -22.509 0.607 6.990 1.00 78.75 309 ARG A CA 1
ATOM 2526 C C . ARG A 1 309 ? -23.990 0.983 6.978 1.00 78.75 309 ARG A C 1
ATOM 2528 O O . ARG A 1 309 ? -24.618 0.933 5.924 1.00 78.75 309 ARG A O 1
ATOM 2535 N N . LEU A 1 310 ? -24.539 1.421 8.108 1.00 83.62 310 LEU A N 1
ATOM 2536 C CA . LEU A 1 310 ? -25.941 1.823 8.223 1.00 83.62 310 LEU A CA 1
ATOM 2537 C C . LEU A 1 310 ? -26.289 2.998 7.297 1.00 83.62 310 LEU A C 1
ATOM 2539 O O . LEU A 1 310 ? -27.319 2.963 6.625 1.00 83.62 310 LEU A O 1
ATOM 2543 N N . ILE A 1 311 ? -25.441 4.032 7.233 1.00 84.38 311 ILE A N 1
ATOM 2544 C CA . ILE A 1 311 ? -25.685 5.183 6.347 1.00 84.38 311 ILE A CA 1
ATOM 2545 C C . ILE A 1 311 ? -25.452 4.859 4.864 1.00 84.38 311 ILE A C 1
ATOM 2547 O O . ILE A 1 311 ? -25.924 5.606 4.014 1.00 84.38 311 ILE A O 1
ATOM 2551 N N . SER A 1 312 ? -24.757 3.758 4.547 1.00 80.31 312 SER A N 1
ATOM 2552 C CA . SER A 1 312 ? -24.552 3.301 3.163 1.00 80.31 312 SER A CA 1
ATOM 2553 C C . SER A 1 312 ? -25.811 2.718 2.513 1.00 80.31 312 SER A C 1
ATOM 2555 O O . SER A 1 312 ? -25.827 2.494 1.306 1.00 80.31 312 SER A O 1
ATOM 2557 N N . PHE A 1 313 ? -26.869 2.449 3.284 1.00 85.38 313 PHE A N 1
ATOM 2558 C CA . PHE A 1 313 ? -28.112 1.921 2.729 1.00 85.38 313 PHE A CA 1
ATOM 2559 C C . PHE A 1 313 ? -28.780 2.935 1.793 1.00 85.38 313 PHE A C 1
ATOM 2561 O O . PHE A 1 313 ? -28.873 4.127 2.093 1.00 85.38 313 PHE A O 1
ATOM 2568 N N . ASN A 1 314 ? -29.303 2.444 0.668 1.00 84.50 314 ASN A N 1
ATOM 2569 C CA . ASN A 1 314 ? -29.875 3.260 -0.401 1.00 84.50 314 ASN A CA 1
A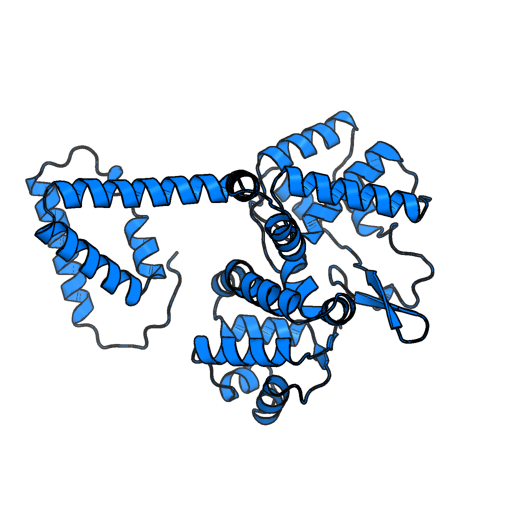TOM 2570 C C . ASN A 1 314 ? -31.269 3.819 -0.054 1.00 84.50 314 ASN A C 1
ATOM 2572 O O . ASN A 1 314 ? -32.250 3.584 -0.755 1.00 84.50 314 ASN A O 1
ATOM 2576 N N . PHE A 1 315 ? -31.388 4.607 1.017 1.00 83.50 315 PHE A N 1
ATOM 2577 C CA . PHE A 1 315 ? -32.657 5.241 1.397 1.00 83.50 315 PHE A CA 1
ATOM 2578 C C . PHE A 1 315 ? -33.219 6.158 0.296 1.00 83.50 315 PHE A C 1
ATOM 2580 O O . PHE A 1 315 ? -34.428 6.373 0.236 1.00 83.50 315 PHE A O 1
ATOM 2587 N N . TYR A 1 316 ? -32.364 6.675 -0.594 1.00 80.88 316 TYR A N 1
ATOM 2588 C CA . TYR A 1 316 ? -32.777 7.491 -1.738 1.00 80.88 316 TYR A CA 1
ATOM 2589 C C . TYR A 1 316 ? -33.492 6.687 -2.841 1.00 80.88 316 TYR A C 1
ATOM 2591 O O . TYR A 1 316 ? -34.236 7.275 -3.623 1.00 80.88 316 TYR A O 1
ATOM 2599 N N . GLU A 1 317 ? -33.312 5.361 -2.896 1.00 83.50 317 GLU A N 1
ATOM 2600 C CA . GLU A 1 317 ? -34.007 4.469 -3.841 1.00 83.50 317 GLU A CA 1
ATOM 2601 C C . GLU A 1 317 ? -35.457 4.187 -3.423 1.00 83.50 317 GLU A C 1
ATOM 2603 O O . GLU A 1 317 ? -36.238 3.646 -4.208 1.00 83.50 317 GLU A O 1
ATOM 2608 N N . ILE A 1 318 ? -35.857 4.595 -2.211 1.00 81.19 318 ILE A N 1
ATOM 2609 C CA . ILE A 1 318 ? -37.242 4.524 -1.735 1.00 81.19 318 ILE A CA 1
ATOM 2610 C C . ILE A 1 318 ? -38.043 5.667 -2.384 1.00 81.19 318 ILE A C 1
ATOM 2612 O O . ILE A 1 318 ? -38.396 6.675 -1.767 1.00 81.19 318 ILE A O 1
ATOM 2616 N N . ILE A 1 319 ? -38.272 5.526 -3.688 1.00 69.38 319 ILE A N 1
ATOM 2617 C CA . ILE A 1 319 ? -38.946 6.506 -4.538 1.00 69.38 319 ILE A CA 1
ATOM 2618 C C . ILE A 1 319 ? -40.452 6.513 -4.208 1.00 69.38 319 ILE A C 1
ATOM 2620 O O . ILE A 1 319 ? -41.072 5.461 -4.071 1.00 69.38 319 ILE A O 1
ATOM 2624 N N . ASN A 1 320 ? -41.054 7.707 -4.133 1.00 72.06 320 ASN A N 1
ATOM 2625 C CA . ASN A 1 320 ? -42.501 7.947 -3.964 1.00 72.06 320 ASN A CA 1
ATOM 2626 C C . ASN A 1 320 ? -43.133 7.551 -2.614 1.00 72.06 320 ASN A C 1
ATOM 2628 O O . ASN A 1 320 ? -44.271 7.089 -2.591 1.00 72.06 320 ASN A O 1
ATOM 2632 N N . ILE A 1 321 ? -42.450 7.784 -1.487 1.00 81.69 321 ILE A N 1
ATOM 2633 C CA . ILE A 1 321 ? -43.084 7.679 -0.160 1.00 81.69 321 ILE A CA 1
ATOM 2634 C C . ILE A 1 321 ? -43.539 9.039 0.390 1.00 81.69 321 ILE A C 1
ATOM 2636 O O . ILE A 1 321 ? -42.790 10.024 0.388 1.00 81.69 321 ILE A O 1
ATOM 2640 N N . GLU A 1 322 ? -44.773 9.085 0.888 1.00 86.44 322 GLU A N 1
ATOM 2641 C CA . GLU A 1 322 ? -45.381 10.263 1.511 1.00 86.44 322 GLU A CA 1
ATOM 2642 C C . GLU A 1 322 ? -44.830 10.514 2.926 1.00 86.44 322 GLU A C 1
ATOM 2644 O O . GLU A 1 322 ? -44.196 9.655 3.545 1.00 86.44 322 GLU A O 1
ATOM 2649 N N . THR A 1 323 ? -45.065 11.712 3.472 1.00 86.62 323 THR A N 1
ATOM 2650 C CA . THR A 1 323 ? -44.556 12.113 4.797 1.00 86.62 323 THR A CA 1
ATOM 2651 C C . THR A 1 323 ? -44.977 11.152 5.912 1.00 86.62 323 THR A C 1
ATOM 2653 O O . THR A 1 323 ? -44.153 10.823 6.764 1.00 86.62 323 THR A O 1
ATOM 2656 N N . GLU A 1 324 ? -46.218 10.661 5.897 1.00 88.81 324 GLU A N 1
ATOM 2657 C CA . GLU A 1 324 ? -46.710 9.694 6.891 1.00 88.81 324 GLU A CA 1
ATOM 2658 C C . GLU A 1 324 ? -45.953 8.362 6.813 1.00 88.81 324 GLU A C 1
ATOM 2660 O O . GLU A 1 324 ? -45.569 7.794 7.833 1.00 88.81 324 GLU A O 1
ATOM 2665 N N . GLN A 1 325 ? -45.634 7.902 5.602 1.00 88.00 325 GLN A N 1
ATOM 2666 C CA . GLN A 1 325 ? -44.861 6.678 5.391 1.00 88.00 325 GLN A CA 1
ATOM 2667 C C . GLN A 1 325 ? -43.402 6.841 5.842 1.00 88.00 325 GLN A C 1
ATOM 2669 O O . GLN A 1 325 ? -42.835 5.922 6.429 1.00 88.00 325 GLN A O 1
ATOM 2674 N N . LYS A 1 326 ? -42.803 8.028 5.656 1.00 88.19 326 LYS A N 1
ATOM 2675 C CA . LYS A 1 326 ? -41.474 8.352 6.214 1.00 88.19 326 LYS A CA 1
ATOM 2676 C C . LYS A 1 326 ? -41.477 8.306 7.743 1.00 88.19 326 LYS A C 1
ATOM 2678 O O . LYS A 1 326 ? -40.539 7.785 8.342 1.00 88.19 326 LYS A O 1
ATOM 2683 N N . GLN A 1 327 ? -42.528 8.823 8.381 1.00 89.25 327 GLN A N 1
ATOM 2684 C CA . GLN A 1 327 ? -42.679 8.757 9.839 1.00 89.25 327 GLN A CA 1
ATOM 2685 C C . GLN A 1 327 ? -42.842 7.316 10.326 1.00 89.25 327 GLN A C 1
ATOM 2687 O O . GLN A 1 327 ? -42.212 6.931 11.311 1.00 89.25 327 GLN A O 1
ATOM 2692 N N . GLN A 1 328 ? -43.636 6.515 9.614 1.00 91.56 328 GLN A N 1
ATOM 2693 C CA . GLN A 1 328 ? -43.813 5.100 9.916 1.00 91.56 328 GLN A CA 1
ATOM 2694 C C . GLN A 1 328 ? -42.491 4.326 9.800 1.00 91.56 328 GLN A C 1
ATOM 2696 O O . GLN A 1 328 ? -42.148 3.575 10.711 1.00 91.56 328 GLN A O 1
ATOM 2701 N N . LEU A 1 329 ? -41.698 4.574 8.752 1.00 90.06 329 LEU A N 1
ATOM 2702 C CA . LEU A 1 329 ? -40.373 3.968 8.593 1.00 90.06 329 LEU A CA 1
ATOM 2703 C C . LEU A 1 329 ? -39.435 4.326 9.758 1.00 90.06 329 LEU A C 1
ATOM 2705 O O . LEU A 1 329 ? -38.794 3.448 10.332 1.00 90.06 329 LEU A O 1
ATOM 2709 N N . LEU A 1 330 ? -39.382 5.601 10.161 1.00 90.25 330 LEU A N 1
ATOM 2710 C CA . LEU A 1 330 ? -38.581 6.029 11.316 1.00 90.25 330 LEU A CA 1
ATOM 2711 C C . LEU A 1 330 ? -39.037 5.356 12.618 1.00 90.25 330 LEU A C 1
ATOM 2713 O O . LEU A 1 330 ? -38.210 4.989 13.455 1.00 90.25 330 LEU A O 1
ATOM 2717 N N . TYR A 1 331 ? -40.345 5.173 12.790 1.00 92.50 331 TYR A N 1
ATOM 2718 C CA . TYR A 1 331 ? -40.907 4.475 13.941 1.00 92.50 331 TYR A CA 1
ATOM 2719 C C . TYR A 1 331 ? -40.523 2.989 13.966 1.00 92.50 331 TYR A C 1
ATOM 2721 O O . TYR A 1 331 ? -40.172 2.462 15.023 1.00 92.50 331 TYR A O 1
ATOM 2729 N N . GLU A 1 332 ? -40.541 2.320 12.815 1.00 93.12 332 GLU A N 1
ATOM 2730 C CA . GLU A 1 332 ? -40.120 0.923 12.681 1.00 93.12 332 GLU A CA 1
ATOM 2731 C C . GLU A 1 332 ? -38.629 0.744 12.964 1.00 93.12 332 GLU A C 1
ATOM 2733 O O . GLU A 1 332 ? -38.262 -0.147 13.733 1.00 93.12 332 GLU A O 1
ATOM 2738 N N . ILE A 1 333 ? -37.780 1.635 12.440 1.00 90.62 333 ILE A N 1
ATOM 2739 C CA . ILE A 1 333 ? -36.343 1.660 12.748 1.00 90.62 333 ILE A CA 1
ATOM 2740 C C . ILE A 1 333 ? -36.128 1.832 14.254 1.00 90.62 333 ILE A C 1
ATOM 2742 O O . ILE A 1 333 ? -35.365 1.081 14.861 1.00 90.62 333 ILE A O 1
ATOM 2746 N N . LYS A 1 334 ? -36.839 2.770 14.891 1.00 88.19 334 LYS A N 1
ATOM 2747 C CA . LYS A 1 334 ? -36.732 2.991 16.338 1.00 88.19 334 LYS A CA 1
ATOM 2748 C C . LYS A 1 334 ? -37.129 1.751 17.143 1.00 88.19 334 LYS A C 1
ATOM 2750 O O . LYS A 1 334 ? -36.400 1.361 18.051 1.00 88.19 334 LYS A O 1
ATOM 2755 N N . LYS A 1 335 ? -38.246 1.107 16.792 1.00 91.19 335 LYS A N 1
ATOM 2756 C CA . LYS A 1 335 ? -38.678 -0.150 17.423 1.00 91.19 335 LYS A CA 1
ATOM 2757 C C . LYS A 1 335 ? -37.653 -1.263 17.264 1.00 91.19 335 LYS A C 1
ATOM 2759 O O . LYS A 1 335 ? -37.454 -2.050 18.187 1.00 91.19 335 LYS A O 1
ATOM 2764 N N . LEU A 1 336 ? -37.029 -1.346 16.092 1.00 90.88 336 LEU A N 1
ATOM 2765 C CA . LEU A 1 336 ? -35.984 -2.324 15.840 1.00 90.88 336 LEU A CA 1
ATOM 2766 C C . LEU A 1 336 ? -34.798 -2.074 16.774 1.00 90.88 336 LEU A C 1
ATOM 2768 O O . LEU A 1 336 ? -34.380 -2.998 17.459 1.00 90.88 336 LEU A O 1
ATOM 2772 N N . ILE A 1 337 ? -34.325 -0.831 16.881 1.00 86.56 337 ILE A N 1
ATOM 2773 C CA . ILE A 1 337 ? -33.239 -0.460 17.802 1.00 86.56 337 ILE A CA 1
ATOM 2774 C C . ILE A 1 337 ? -33.597 -0.823 19.253 1.00 86.56 337 ILE A C 1
ATOM 2776 O O . ILE A 1 337 ? -32.791 -1.442 19.944 1.00 86.56 337 ILE A O 1
ATOM 2780 N N . GLU A 1 338 ? -34.812 -0.500 19.709 1.00 86.94 338 GLU A N 1
ATOM 2781 C CA . GLU A 1 338 ? -35.283 -0.841 21.060 1.00 86.94 338 GLU A CA 1
ATOM 2782 C C . GLU A 1 338 ? -35.264 -2.355 21.312 1.00 86.94 338 GLU A C 1
ATOM 2784 O O . GLU A 1 338 ? -34.780 -2.790 22.352 1.00 86.94 338 GLU A O 1
ATOM 2789 N N . LYS A 1 339 ? -35.682 -3.169 20.334 1.00 87.56 339 LYS A N 1
ATOM 2790 C CA . LYS A 1 339 ? -35.619 -4.636 20.424 1.00 87.56 339 LYS A CA 1
ATOM 2791 C C . LYS A 1 339 ? -34.192 -5.154 20.649 1.00 87.56 339 LYS A C 1
ATOM 2793 O O . LYS A 1 339 ? -34.015 -6.130 21.373 1.00 87.56 339 LYS A O 1
ATOM 2798 N N . TYR A 1 340 ? -33.190 -4.553 20.006 1.00 82.19 340 TYR A N 1
ATOM 2799 C CA . TYR A 1 340 ? -31.791 -4.981 20.148 1.00 82.19 340 TYR A CA 1
ATOM 2800 C C . TYR A 1 340 ? -31.131 -4.464 21.432 1.00 82.19 340 TYR A C 1
ATOM 2802 O O . TYR A 1 340 ? -30.157 -5.057 21.883 1.00 82.19 340 TYR A O 1
ATOM 2810 N N . LYS A 1 341 ? -31.682 -3.420 22.061 1.00 77.56 341 LYS A N 1
ATOM 2811 C CA . LYS A 1 341 ? -31.188 -2.870 23.333 1.00 77.56 341 LYS A CA 1
ATOM 2812 C C . LYS A 1 341 ? -31.343 -3.834 24.517 1.00 77.56 341 LYS A C 1
ATOM 2814 O O . LYS A 1 341 ? -30.570 -3.756 25.465 1.00 77.56 341 LYS A O 1
ATOM 2819 N N . ASP A 1 342 ? -32.323 -4.734 24.459 1.00 68.56 342 ASP A N 1
ATOM 2820 C CA . ASP A 1 342 ? -32.634 -5.687 25.535 1.00 68.56 342 ASP A CA 1
ATOM 2821 C C . ASP A 1 342 ? -31.851 -7.012 25.426 1.00 68.56 342 ASP A C 1
ATOM 2823 O O . ASP A 1 342 ? -32.073 -7.947 26.202 1.00 68.56 342 ASP A O 1
ATOM 2827 N N . ILE A 1 343 ? -30.938 -7.122 24.454 1.00 70.25 343 ILE A N 1
ATOM 2828 C CA . ILE A 1 343 ? -30.077 -8.294 24.283 1.00 70.25 343 ILE A CA 1
ATOM 2829 C C . ILE A 1 343 ? -28.862 -8.149 25.220 1.00 70.25 343 ILE A C 1
ATOM 2831 O O . ILE A 1 343 ? -28.233 -7.094 25.217 1.00 70.25 343 ILE A O 1
ATOM 2835 N N . PRO A 1 344 ? -28.515 -9.171 26.031 1.00 56.34 344 PRO A N 1
ATOM 2836 C CA . PRO A 1 344 ? -27.389 -9.096 26.960 1.00 56.34 344 PRO A CA 1
ATOM 2837 C C . PRO A 1 344 ? -26.068 -8.767 26.257 1.00 56.34 344 PRO A C 1
ATOM 2839 O O . PRO A 1 344 ? -25.740 -9.395 25.246 1.00 56.34 344 PRO A O 1
ATOM 2842 N N . ASP A 1 345 ? -25.302 -7.838 26.837 1.00 56.53 345 ASP A N 1
ATOM 2843 C CA . ASP A 1 345 ? -23.974 -7.452 26.355 1.00 56.53 345 ASP A CA 1
ATOM 2844 C C . ASP A 1 345 ? -23.074 -8.687 26.219 1.00 56.53 345 ASP A C 1
ATOM 2846 O O . ASP A 1 345 ? -22.675 -9.322 27.199 1.00 56.53 345 ASP A O 1
ATOM 2850 N N . THR A 1 346 ? -22.735 -9.014 24.978 1.00 56.09 346 THR A N 1
ATOM 2851 C CA . THR A 1 346 ? -21.591 -9.862 24.644 1.00 56.09 346 THR A CA 1
ATOM 2852 C C . THR A 1 346 ? -20.583 -8.967 23.937 1.00 56.09 346 THR A C 1
ATOM 2854 O O . THR A 1 346 ? -20.968 -8.159 23.101 1.00 56.09 346 THR A O 1
ATOM 2857 N N . GLU A 1 347 ? -19.319 -9.046 24.363 1.00 48.56 347 GLU A N 1
ATOM 2858 C CA . GLU A 1 347 ? -18.217 -8.125 24.044 1.00 48.56 347 GLU A CA 1
ATOM 2859 C C . GLU A 1 347 ? -18.298 -7.478 22.644 1.00 48.56 347 GLU A C 1
ATOM 2861 O O . GLU A 1 347 ? -18.076 -8.133 21.624 1.00 48.56 347 GLU A O 1
ATOM 2866 N N . ASN A 1 348 ? -18.571 -6.166 22.608 1.00 46.16 348 ASN A N 1
ATOM 2867 C CA . ASN A 1 348 ? -18.491 -5.351 21.395 1.00 46.16 348 ASN A CA 1
ATOM 2868 C C . ASN A 1 348 ? -17.018 -5.170 21.007 1.00 46.16 348 ASN A C 1
ATOM 2870 O O . ASN A 1 348 ? -16.294 -4.359 21.584 1.00 46.16 348 ASN A O 1
ATOM 2874 N N . GLN A 1 349 ? -16.571 -5.949 20.028 1.00 47.91 349 GLN A N 1
ATOM 2875 C CA . GLN A 1 349 ? -15.372 -5.651 19.253 1.00 47.91 349 GLN A CA 1
ATOM 2876 C C . GLN A 1 349 ? -15.791 -4.786 18.066 1.00 47.91 349 GLN A C 1
ATOM 2878 O O . GLN A 1 349 ? -16.804 -5.087 17.437 1.00 47.91 349 GLN A O 1
ATOM 2883 N N . ILE A 1 350 ? -15.011 -3.750 17.743 1.00 42.75 350 ILE A N 1
ATOM 2884 C CA . ILE A 1 350 ? -15.187 -2.996 16.496 1.00 42.75 350 ILE A CA 1
ATOM 2885 C C . ILE A 1 350 ? -15.066 -4.004 15.351 1.00 42.75 350 ILE A C 1
ATOM 2887 O O . ILE A 1 350 ? -14.008 -4.603 15.151 1.00 42.75 350 ILE A O 1
ATOM 2891 N N . LYS A 1 351 ? -16.167 -4.227 14.640 1.00 47.00 351 LYS A N 1
ATOM 2892 C CA . LYS A 1 351 ? -16.225 -5.079 13.454 1.00 47.00 351 LYS A CA 1
ATOM 2893 C C . LYS A 1 351 ? -16.538 -4.205 12.257 1.00 47.00 351 LYS A C 1
ATOM 2895 O O . LYS A 1 351 ? -17.202 -3.182 12.380 1.00 47.00 351 LYS A O 1
ATOM 2900 N N . ILE A 1 352 ? -16.048 -4.613 11.098 1.00 46.94 352 ILE A N 1
ATOM 2901 C CA . ILE A 1 352 ? -16.440 -3.996 9.839 1.00 46.94 352 ILE A CA 1
ATOM 2902 C C . ILE A 1 352 ? -17.546 -4.872 9.264 1.00 46.94 352 ILE A C 1
ATOM 2904 O O . ILE A 1 352 ? -17.451 -6.101 9.293 1.00 46.94 352 ILE A O 1
ATOM 2908 N N . TYR A 1 353 ? -18.656 -4.235 8.907 1.00 54.12 353 TYR A N 1
ATOM 2909 C CA . TYR A 1 353 ? -19.904 -4.899 8.556 1.00 54.12 353 TYR A CA 1
ATOM 2910 C C . TYR A 1 353 ? -20.040 -4.880 7.029 1.00 54.12 353 TYR A C 1
ATOM 2912 O O . TYR A 1 353 ? -20.180 -3.797 6.460 1.00 54.12 353 TYR A O 1
ATOM 2920 N N . ASP A 1 354 ? -19.984 -6.060 6.399 1.00 45.16 354 ASP A N 1
ATOM 2921 C CA . ASP A 1 354 ? -20.062 -6.245 4.935 1.00 45.16 354 ASP A CA 1
ATOM 2922 C C . ASP A 1 354 ? -21.388 -5.781 4.304 1.00 45.16 354 ASP A C 1
ATOM 2924 O O . ASP A 1 354 ? -22.473 -5.821 4.941 1.00 45.16 354 ASP A O 1
#

Sequence (354 aa):
MAKYDVTSELASVIKSTRIANNVTAKSIAEHVGKSQSYISKLEKGDIKSIEQSELISIFRFILGSEEAFQDFLNKSLSKIISSVALRYNDDEINEQFWYLNFDQVLRLIPIPEKMIDDLSEKIKDNNISIEYLCERINGNESISPEVADLDSYPYNTWFPLVEDGEIKSRSIKMKVSKSEIYDILNKDKLSTNYVTMLSIVYYIIIIIKYGHSTEISKEKYKEIMTYSIEYLNGHHFFSLEEKHYLEMSAKSEKDRNALLSEFDKDNAQTINMIINTFRVFSDIDILKTTEYLNQFKNNLDWDSGFMLRLISFNFYEIINIETEQKQQLLYEIKKLIEKYKDIPDTENQIKIYD

pLDDT: mean 84.17, std 13.02, range [42.75, 98.25]

Radius of gyration: 24.75 Å; chains: 1; bounding box: 79×48×57 Å

Secondary structure (DSSP, 8-state):
--EEE--HHHHHHHHHHHHHTT--HHHHHHHTT--HHHHHHHTTT---EEEHHHHHHHHHHHH-SHHHHHHIIIIIHHHHHHHHHTTS-HHHHHT-HHHHHIIIII--EEPPHHHHHHHHHHHHHTT--HHHHHHHHHHTTTS-TT-TTGGGSPBT-EEEEEETTEEEEEEEB----HHHHHHHHTT---EE-HHHHHHHHHHHHHHHHHTT-----HHHHHHHHHHHHHHHHHTT---HHHHHHHHHH--SHHHHHHTS-HHHHHHHHHHHHHHHHHHHHHHH-HHHHHHHHHHHHHHHHH-HHHHHHHHTS-GGG-TT--HHHHHHHHHHHHHHHHHHHTS-----------

Foldseek 3Di:
DDKAFLDLLNLCCLVVLLVVLVHQLCVLCVQLVHDSVVNVCSNRSVDGMDHLVSSVSSNCVSQVHLVSLLVCLVPVLLVSVVVDVVPDDPQVVQRRQSSVCSQFQSHKDFDQPVLLVVLVVLCVVLVPDLVNLQVQLQVQLLDDPPQPPPVVDDASGKDFDDDPNGRPDIDHRHHDDSVVVVCVSVVVDRIHGNVVQLSSQLSSVCCVVPNPDSPDDNVVSVVSSVVSQVSCQQQLNDGSVRLVVQCVVQPDPVSVVVSQHPVSVVVVVVVVVVVVVLVVVCVVPVVVSVVVVVVLVVVCVLAVLVSVVVVPDPPVVPPDDDPVVVVVVVVVVVVVVVVVVPDDDDDDDRDHDD